Protein 1IFV (pdb70)

Nearest PDB structures (foldseek):
  1ifv-assembly1_B  TM=9.944E-01  e=4.392E-30  Lupinus luteus
  4ryv-assembly1_A  TM=9.730E-01  e=3.669E-26  Lupinus luteus
  1txc-assembly1_B  TM=9.506E-01  e=1.239E-23  Pachyrhizus erosus
  6v8h-assembly1_A  TM=9.414E-01  e=1.906E-22  Arachis hypogaea
  6v8s-assembly10_J  TM=9.427E-01  e=2.417E-22  Arachis hypogaea

Foldseek 3Di:
DKDKDKDKDWAQAALLLLLCLVQPVLQVQVCVQDVQWPHKAWPDDDRAAQTKIKIWGQDPPGTWIWIKGWHHQDSVFSKTKMKGQDTRLQDPQFRIKMWIWTWDQDPNNITMIMIMIMTHGPDDDDDPVNVVVVVCVVVVSSCSSSVVCVVPVDD/DKDKDKDKDWALAALLLLLCLLQPPLQPQVCVQDPFFPHKAFPDDDRAAQTKIKIWGDDDNDIKIWIKGFHHRDNVQSKTKIKTQDIRPQDPQFRIKIWIWTWDQDPNSTTMIMIMIMTHGPDDDDDPVNVVVVVVVVVVSSCSSSVVCVVPVDD

Sequence (310 aa):
GVFAFEDEHPSAVAQAKLFKALTKDSDDIIPKVIEQIQSVEIVEGNGGPGTVKKITASHGGHTSYVLHKIDAIDEASFEYNYSIVGGTGLDESLEKITFESKLLSGPDGGSIGKIKVKFHTKGDVLSDAVREEAKARGTGLFKAVEGYVLANPNYGVFAFEDEHPSAVAQAKLFKALTKDSDDIIPKVIEQIQSVEIVEGNGGPGTVKKITASHGGHTSYVLHKIDAIDEASFEYNYSIVGGTGLDESLEKITFESKLLSGPDGGSIGKIKVKFHTKGDVLSDAVREEAKARGTGLFKAVEGYVLANPNY

Organism: Lupinus luteus (NCBI:txid3873)

B-factor: mean 35.52, std 14.69, range [12.64, 100.9]

Secondary structure (DSSP, 8-state):
-EEEEEEEEEESS-HHHHHHHHHTSHHHHHHHH-SSEEEEEEEESSSSTT-EEEEEES-STT--EEEEEEEEEETTTTEEEEEEEESTTS-TTEEEEEEEEEEEEEGGGEEEEEEEEEEEESSS---HHHHHHHHHHHHHHHHHHHHHHHH-S--/-EEEEEEEEEESS-HHHHHHIIIIIHHHHHHHH-TTEEEEEEEESSSSTT-EEEEEEE-SS-EEEEEEEEEEEETTTTEEEEEEEESTTS-TTEEEEEEEEEEEE-GGG-EEEEEEEEEEESSS---HHHHHHHHHHHHHHHHHHHHHHHH-TT-

Radius of gyration: 21.16 Å; Cα contacts (8 Å, |Δi|>4): 672; chains: 2; bounding box: 41×69×33 Å

Structure (mmCIF, N/CA/C/O backbone):
data_1IFV
#
_entry.id   1IFV
#
_cell.length_a   64.880
_cell.length_b   107.445
_cell.length_c   46.879
_cell.angle_alpha   90.00
_cell.angle_beta   90.00
_cell.angle_gamma   90.00
#
_symmetry.space_group_name_H-M   'P 21 21 2'
#
loop_
_entity.id
_entity.type
_entity.pdbx_description
1 polymer 'PROTEIN LLR18B'
2 water water
#
loop_
_atom_site.group_PDB
_atom_site.id
_atom_site.type_symbol
_atom_site.label_atom_id
_atom_site.label_alt_id
_atom_site.label_comp_id
_atom_site.label_asym_id
_atom_site.label_entity_id
_atom_site.label_seq_id
_atom_site.pdbx_PDB_ins_code
_atom_site.Cartn_x
_atom_site.Cartn_y
_atom_site.Cartn_z
_atom_site.occupancy
_atom_site.B_iso_or_equiv
_atom_site.auth_seq_id
_atom_site.auth_comp_id
_atom_site.auth_asym_id
_atom_site.auth_atom_id
_atom_site.pdbx_PDB_model_num
ATOM 1 N N . GLY A 1 1 ? 52.987 61.568 3.877 1.00 29.20 1 GLY A N 1
ATOM 2 C CA . GLY A 1 1 ? 52.282 60.803 2.852 1.00 27.48 1 GLY A CA 1
ATOM 3 C C . GLY A 1 1 ? 51.544 59.614 3.433 1.00 29.05 1 GLY A C 1
ATOM 4 O O . GLY A 1 1 ? 51.567 59.389 4.648 1.00 29.32 1 GLY A O 1
ATOM 5 N N . VAL A 1 2 ? 50.858 58.882 2.554 1.00 25.85 2 VAL A N 1
ATOM 6 C CA . VAL A 1 2 ? 50.131 57.652 2.908 1.00 27.04 2 VAL A CA 1
ATOM 7 C C . VAL A 1 2 ? 50.590 56.548 1.927 1.00 27.41 2 VAL A C 1
ATOM 8 O O . VAL A 1 2 ? 50.326 56.585 0.739 1.00 30.77 2 VAL A O 1
ATOM 12 N N . PHE A 1 3 ? 51.330 55.581 2.446 1.00 26.79 3 PHE A N 1
ATOM 13 C CA . PHE A 1 3 ? 51.858 54.474 1.655 1.00 29.00 3 PHE A CA 1
ATOM 14 C C . PHE A 1 3 ? 51.055 53.172 1.924 1.00 26.25 3 PHE A C 1
ATOM 15 O O . PHE A 1 3 ? 51.106 52.632 3.035 1.00 24.50 3 PHE A O 1
ATOM 23 N N . ALA A 1 4 ? 50.357 52.682 0.887 1.00 22.82 4 ALA A N 1
ATOM 24 C CA . ALA A 1 4 ? 49.502 51.481 0.944 1.00 23.87 4 ALA A CA 1
ATOM 25 C C . ALA A 1 4 ? 50.079 50.271 0.243 1.00 23.38 4 ALA A C 1
ATOM 26 O O . ALA A 1 4 ? 50.500 50.361 -0.905 1.00 22.06 4 ALA A O 1
ATOM 28 N N . PHE A 1 5 ? 50.103 49.148 0.961 1.00 24.64 5 PHE A N 1
ATOM 29 C CA . PHE A 1 5 ? 50.596 47.873 0.473 1.00 27.34 5 PHE A CA 1
ATOM 30 C C . PHE A 1 5 ? 49.478 46.849 0.693 1.00 29.52 5 PHE A C 1
ATOM 31 O O . PHE A 1 5 ? 48.708 46.961 1.627 1.00 26.37 5 PHE A O 1
ATOM 39 N N . GLU A 1 6 ? 49.381 45.872 -0.200 1.00 32.22 6 GLU A N 1
ATOM 40 C CA . GLU A 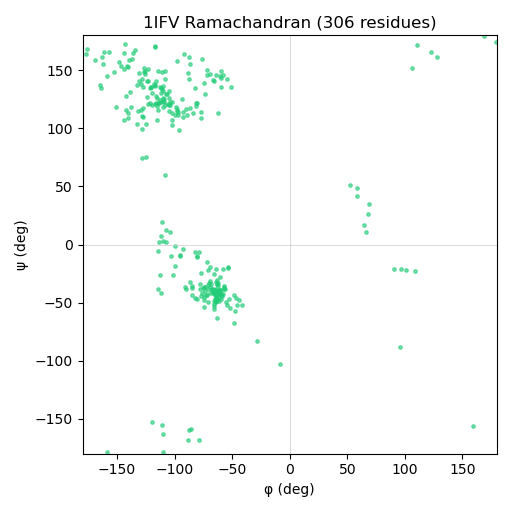1 6 ? 48.349 44.842 -0.140 1.00 36.25 6 GLU A CA 1
ATOM 41 C C . GLU A 1 6 ? 48.912 43.401 -0.291 1.00 37.35 6 GLU A C 1
ATOM 42 O O . GLU A 1 6 ? 49.837 43.157 -1.061 1.00 39.22 6 GLU A O 1
ATOM 48 N N . ASP A 1 7 ? 48.361 42.464 0.476 1.00 38.33 7 ASP A N 1
ATOM 49 C CA . ASP A 1 7 ? 48.728 41.045 0.419 1.00 39.40 7 ASP A CA 1
ATOM 50 C C . ASP A 1 7 ? 47.423 40.257 0.465 1.00 37.35 7 ASP A C 1
ATOM 51 O O . ASP A 1 7 ? 46.369 40.792 0.805 1.00 33.99 7 ASP A O 1
ATOM 56 N N . GLU A 1 8 ? 47.498 38.989 0.108 1.00 33.99 8 GLU A N 1
ATOM 57 C CA . GLU A 1 8 ? 46.330 38.128 0.189 1.00 37.18 8 GLU A CA 1
ATOM 58 C C . GLU A 1 8 ? 46.780 36.876 0.868 1.00 36.13 8 GLU A C 1
ATOM 59 O O . GLU A 1 8 ? 47.869 36.359 0.591 1.00 35.74 8 GLU A O 1
ATOM 65 N N . HIS A 1 9 ? 45.956 36.394 1.778 1.00 35.02 9 HIS A N 1
ATOM 66 C CA . HIS A 1 9 ? 46.290 35.191 2.513 1.00 34.96 9 HIS A CA 1
ATOM 67 C C . HIS A 1 9 ? 45.173 34.166 2.373 1.00 33.29 9 HIS A C 1
ATOM 68 O O . HIS A 1 9 ? 44.103 34.326 2.953 1.00 31.08 9 HIS A O 1
ATOM 75 N N . PRO A 1 10 ? 45.379 33.130 1.537 1.00 33.83 10 PRO A N 1
ATOM 76 C CA . PRO A 1 10 ? 44.298 32.148 1.429 1.00 32.38 10 PRO A CA 1
ATOM 77 C C . PRO A 1 10 ? 44.258 31.351 2.717 1.00 31.71 10 PRO A C 1
ATOM 78 O O . PRO A 1 10 ? 45.269 31.143 3.369 1.00 32.64 10 PRO A O 1
ATOM 82 N N . SER A 1 11 ? 43.072 30.895 3.075 1.00 31.66 11 SER A N 1
ATOM 83 C CA . SER A 1 11 ? 42.865 30.155 4.301 1.00 31.13 11 SER A CA 1
ATOM 84 C C . SER A 1 11 ? 41.769 29.153 4.023 1.00 31.55 11 SER A C 1
ATOM 85 O O . SER A 1 11 ? 40.947 29.338 3.117 1.00 29.39 11 SER A O 1
ATOM 88 N N . ALA A 1 12 ? 41.778 28.059 4.772 1.00 32.07 12 ALA A N 1
ATOM 89 C CA . ALA A 1 12 ? 40.762 27.012 4.616 1.00 30.83 12 ALA A CA 1
ATOM 90 C C . ALA A 1 12 ? 39.597 27.232 5.549 1.00 30.83 12 ALA A C 1
ATOM 91 O O . ALA A 1 12 ? 38.600 26.490 5.493 1.00 34.25 12 ALA A O 1
ATOM 93 N N . VAL A 1 13 ? 39.724 28.257 6.394 1.00 28.06 13 VAL A N 1
ATOM 94 C CA . VAL A 1 13 ? 38.688 28.617 7.359 1.00 29.56 13 VAL A CA 1
ATOM 95 C C . VAL A 1 13 ? 37.603 29.465 6.703 1.00 29.71 13 VAL A C 1
ATOM 96 O O . VAL A 1 13 ? 37.869 30.394 5.948 1.00 31.42 13 VAL A O 1
ATOM 100 N N . ALA A 1 14 ? 36.368 29.116 6.990 1.00 28.43 14 ALA A N 1
ATOM 101 C CA . ALA A 1 14 ? 35.207 29.820 6.471 1.00 28.89 14 ALA A CA 1
ATOM 102 C C . ALA A 1 14 ? 35.224 31.279 6.918 1.00 27.91 14 ALA A C 1
ATOM 103 O O . ALA A 1 14 ? 35.580 31.596 8.053 1.00 30.13 14 ALA A O 1
ATOM 105 N N . GLN A 1 15 ? 34.741 32.150 6.044 1.00 26.43 15 GLN A N 1
ATOM 106 C CA . GLN A 1 15 ? 34.717 33.581 6.309 1.00 26.51 15 GLN A CA 1
ATOM 107 C C . GLN A 1 15 ? 34.076 33.973 7.625 1.00 27.71 15 GLN A C 1
ATOM 108 O O . GLN A 1 15 ? 34.671 34.714 8.425 1.00 24.25 15 GLN A O 1
ATOM 114 N N . ALA A 1 16 ? 32.842 33.527 7.828 1.00 25.40 16 ALA A N 1
ATOM 115 C CA . ALA A 1 16 ? 32.133 33.847 9.052 1.00 24.12 16 ALA A CA 1
ATOM 116 C C . ALA A 1 16 ? 32.873 33.419 10.308 1.00 24.82 16 ALA A C 1
ATOM 117 O O . ALA A 1 16 ? 32.849 34.124 11.306 1.00 25.00 16 ALA A O 1
ATOM 119 N N . LYS A 1 17 ? 33.519 32.263 10.259 1.00 26.41 17 LYS A N 1
ATOM 120 C CA . LYS A 1 17 ? 34.203 31.718 11.429 1.00 27.93 17 LYS A CA 1
ATOM 121 C C . LYS A 1 17 ? 35.479 32.509 11.734 1.00 27.35 17 LYS A C 1
ATOM 122 O O . LYS A 1 17 ? 35.743 32.866 12.889 1.00 29.57 17 LYS A O 1
ATOM 128 N N . LEU A 1 18 ? 36.235 32.823 10.688 1.00 27.45 18 LEU A N 1
ATOM 129 C CA . LEU A 1 18 ? 37.479 33.588 10.785 1.00 26.90 18 LEU A CA 1
ATOM 130 C C . LEU A 1 18 ? 37.140 35.025 11.174 1.00 25.83 18 LEU A C 1
ATOM 131 O O . LEU A 1 18 ? 37.810 35.587 12.013 1.00 23.58 18 LEU A O 1
ATOM 136 N N . PHE A 1 19 ? 36.087 35.600 10.594 1.00 24.10 19 PHE A N 1
ATOM 137 C CA . PHE A 1 19 ? 35.670 36.955 10.927 1.00 24.68 19 PHE A CA 1
ATOM 138 C C . PHE A 1 19 ? 35.331 37.072 12.409 1.00 29.53 19 PHE A C 1
ATOM 139 O O . PHE A 1 19 ? 35.741 38.033 13.075 1.00 29.41 19 PHE A O 1
ATOM 147 N N . LYS A 1 20 ? 34.551 36.131 12.938 1.00 30.83 20 LYS A N 1
ATOM 148 C CA . LYS A 1 20 ? 34.194 36.170 14.366 1.00 33.60 20 LYS A CA 1
ATOM 149 C C . LYS A 1 20 ? 35.440 36.082 15.282 1.00 31.73 20 LYS A C 1
ATOM 150 O O . LYS A 1 20 ? 35.541 36.800 16.287 1.00 32.16 20 LYS A O 1
ATOM 156 N N . ALA A 1 21 ? 36.381 35.202 14.940 1.00 29.23 21 ALA A N 1
ATOM 157 C CA . ALA A 1 21 ? 37.603 35.054 15.723 1.00 28.03 21 ALA A CA 1
ATOM 158 C C . ALA A 1 21 ? 38.409 36.389 15.654 1.00 30.95 21 ALA A C 1
ATOM 159 O O . ALA A 1 21 ? 38.916 36.903 16.673 1.00 29.40 21 ALA A O 1
ATOM 161 N N . LEU A 1 22 ? 38.495 36.953 14.446 1.00 30.10 22 LEU A N 1
ATOM 162 C CA . LEU A 1 22 ? 39.215 38.195 14.214 1.00 31.11 22 LEU A CA 1
ATOM 163 C C . LEU A 1 22 ? 38.614 39.367 14.967 1.00 32.96 22 LEU A C 1
ATOM 164 O O . LEU A 1 22 ? 39.342 40.208 15.491 1.00 34.37 22 LEU A O 1
ATOM 169 N N . THR A 1 23 ? 37.287 39.439 15.005 1.00 33.05 23 THR A N 1
ATOM 170 C CA . THR A 1 23 ? 36.658 40.564 15.653 1.00 35.77 23 THR A CA 1
ATOM 171 C C . THR A 1 23 ? 36.077 40.461 17.053 1.00 38.40 23 THR A C 1
ATOM 172 O O . THR A 1 23 ? 35.971 41.489 17.733 1.00 42.53 23 THR A O 1
ATOM 176 N N . LYS A 1 24 ? 35.656 39.280 17.502 1.00 40.55 24 LYS A N 1
ATOM 177 C CA . LYS A 1 24 ? 35.079 39.206 18.856 1.00 40.06 24 LYS A CA 1
ATOM 178 C C . LYS A 1 24 ? 35.883 38.442 19.862 1.00 36.49 24 LYS A C 1
ATOM 179 O O . LYS A 1 24 ? 35.777 38.708 21.053 1.00 38.35 24 LYS A O 1
ATOM 185 N N . ASP A 1 25 ? 36.685 37.502 19.373 1.00 32.06 25 ASP A N 1
ATOM 186 C CA . ASP A 1 25 ? 37.493 36.636 20.214 1.00 33.36 25 ASP A CA 1
ATOM 187 C C . ASP A 1 25 ? 39.006 36.810 20.122 1.00 32.53 25 ASP A C 1
ATOM 188 O O . ASP A 1 25 ? 39.755 36.072 20.796 1.00 30.16 25 ASP A O 1
ATOM 193 N N . SER A 1 26 ? 39.473 37.767 19.317 1.00 26.65 26 SER A N 1
ATOM 194 C CA . SER A 1 26 ? 40.914 37.896 19.219 1.00 28.02 26 SER A CA 1
ATOM 195 C C . SER A 1 26 ? 41.605 38.339 20.492 1.00 24.94 26 SER A C 1
ATOM 196 O O . SER A 1 26 ? 42.760 38.019 20.654 1.00 27.24 26 SER A O 1
ATOM 199 N N . ASP A 1 27 ? 40.926 39.045 21.395 1.00 27.88 27 ASP A N 1
ATOM 200 C CA . ASP A 1 27 ? 41.562 39.497 22.642 1.00 30.87 27 ASP A CA 1
ATOM 201 C C . ASP A 1 27 ? 41.987 38.308 23.514 1.00 34.36 27 ASP A C 1
ATOM 202 O O . ASP A 1 27 ? 42.990 38.409 24.211 1.00 33.64 27 ASP A O 1
ATOM 207 N N . ASP A 1 28 ? 41.257 37.182 23.446 1.00 36.67 28 ASP A N 1
ATOM 208 C CA . ASP A 1 28 ? 41.593 35.981 24.237 1.00 39.44 28 ASP A CA 1
ATOM 209 C C . ASP A 1 28 ? 42.593 35.105 23.504 1.00 38.48 28 ASP A C 1
ATOM 210 O O . ASP A 1 28 ? 43.412 34.449 24.142 1.00 39.98 28 ASP A O 1
ATOM 215 N N . ILE A 1 29 ? 42.527 35.089 22.172 1.00 36.83 29 ILE A N 1
ATOM 216 C CA . ILE A 1 29 ? 43.410 34.253 21.369 1.00 31.44 29 ILE A CA 1
ATOM 217 C C . ILE A 1 29 ? 44.822 34.746 21.275 1.00 31.62 29 ILE A C 1
ATOM 218 O O . ILE A 1 29 ? 45.763 34.016 21.567 1.00 30.98 29 ILE A O 1
ATOM 223 N N . ILE A 1 30 ? 44.984 35.986 20.858 1.00 30.74 30 ILE A N 1
ATOM 224 C CA . ILE A 1 30 ? 46.316 36.514 20.668 1.00 30.94 30 ILE A CA 1
ATOM 225 C C . ILE A 1 30 ? 47.299 36.302 21.810 1.00 30.26 30 ILE A C 1
ATOM 226 O O . ILE A 1 30 ? 48.460 35.952 21.562 1.00 25.90 30 ILE A O 1
ATOM 231 N N . PRO A 1 31 ? 46.875 36.512 23.077 1.00 31.68 31 PRO A N 1
ATOM 232 C CA . PRO A 1 31 ? 47.830 36.298 24.183 1.00 34.59 31 PRO A CA 1
ATOM 233 C C . PRO A 1 31 ? 48.180 34.806 24.382 1.00 36.36 31 PRO A C 1
ATOM 234 O O . PRO A 1 31 ? 49.291 34.473 24.799 1.00 37.88 31 PRO A O 1
ATOM 238 N N . LYS A 1 32 ? 47.225 33.925 24.085 1.00 37.61 32 LYS A N 1
ATOM 239 C CA . LYS A 1 32 ? 47.445 32.490 24.192 1.00 39.72 32 LYS A CA 1
ATOM 240 C C . LYS A 1 32 ? 48.504 32.015 23.174 1.00 39.66 32 LYS A C 1
ATOM 241 O O . LYS A 1 32 ? 49.459 31.335 23.554 1.00 41.96 32 LYS A O 1
ATOM 247 N N . VAL A 1 33 ? 48.306 32.360 21.891 1.00 37.15 33 VAL A N 1
ATOM 248 C CA . VAL A 1 33 ? 49.163 31.962 20.763 1.00 34.26 33 VAL A CA 1
ATOM 249 C C . VAL A 1 33 ? 50.492 32.684 20.631 1.00 34.28 33 VAL A C 1
ATOM 250 O O . VAL A 1 33 ? 51.494 32.077 20.226 1.00 32.96 33 VAL A O 1
ATOM 254 N N . ILE A 1 34 ? 50.515 33.979 20.935 1.00 32.45 34 ILE A N 1
ATOM 255 C CA . ILE A 1 34 ? 51.767 34.713 20.851 1.00 33.55 34 ILE A CA 1
ATOM 256 C C . ILE A 1 34 ? 52.412 34.803 22.248 1.00 34.09 34 ILE A C 1
ATOM 257 O O . ILE A 1 34 ? 51.864 35.405 23.203 1.00 32.41 34 ILE A O 1
ATOM 262 N N . GLU A 1 35 ? 53.567 34.132 22.364 1.00 37.32 35 GLU A N 1
ATOM 263 C CA . GLU A 1 35 ? 54.330 34.061 23.624 1.00 41.62 35 GLU A CA 1
ATOM 264 C C . GLU A 1 35 ? 54.500 35.428 24.249 1.00 41.41 35 GLU A C 1
ATOM 265 O O . GLU A 1 35 ? 53.926 35.684 25.314 1.00 38.99 35 GLU A O 1
ATOM 271 N N . GLN A 1 36 ? 55.286 36.274 23.574 1.00 41.31 36 GLN A N 1
ATOM 272 C CA . GLN A 1 36 ? 55.546 37.642 23.982 1.00 44.62 36 GLN A CA 1
ATOM 273 C C . GLN A 1 36 ? 54.334 38.457 24.447 1.00 45.74 36 GLN A C 1
ATOM 274 O O . GLN A 1 36 ? 54.409 39.117 25.479 1.00 47.94 36 GLN A O 1
ATOM 280 N N . ILE A 1 37 ? 53.230 38.454 23.703 1.00 42.98 37 ILE A N 1
ATOM 281 C CA . ILE A 1 37 ? 52.069 39.221 24.144 1.00 42.07 37 ILE A CA 1
ATOM 282 C C . ILE A 1 37 ? 51.517 38.724 25.478 1.00 42.35 37 ILE A C 1
ATOM 283 O O . ILE A 1 37 ? 51.003 37.607 25.594 1.00 43.98 37 ILE A O 1
ATOM 288 N N . GLN A 1 38 ? 51.660 39.586 26.485 1.00 43.50 38 GLN A N 1
ATOM 289 C CA . GLN A 1 38 ? 51.241 39.328 27.860 1.00 45.53 38 GLN A CA 1
ATOM 290 C C . GLN A 1 38 ? 49.752 39.542 28.085 1.00 44.44 38 GLN A C 1
ATOM 291 O O . GLN A 1 38 ? 49.077 38.696 28.680 1.00 46.03 38 GLN A O 1
ATOM 297 N N . SER A 1 39 ? 49.226 40.661 27.598 1.00 41.74 39 SER A N 1
ATOM 298 C CA . SER A 1 39 ? 47.804 40.955 27.796 1.00 39.76 39 SER A CA 1
ATOM 299 C C . SER A 1 39 ? 47.246 41.919 26.767 1.00 37.93 39 SER A C 1
ATOM 300 O O . SER A 1 39 ? 47.987 42.614 26.066 1.00 36.87 39 SER A O 1
ATOM 303 N N . VAL A 1 40 ? 45.922 41.972 26.728 1.00 36.64 40 VAL A N 1
ATOM 304 C CA . VAL A 1 40 ? 45.178 42.860 25.848 1.00 36.93 40 VAL A CA 1
ATOM 305 C C . VAL A 1 40 ? 44.141 43.524 26.745 1.00 36.69 40 VAL A C 1
ATOM 306 O O . VAL A 1 40 ? 43.259 42.845 27.274 1.00 38.63 40 VAL A O 1
ATOM 310 N N . GLU A 1 41 ? 44.234 44.833 26.945 1.00 36.73 41 GLU A N 1
ATOM 311 C CA . GLU A 1 41 ? 43.257 45.475 27.806 1.00 36.19 41 GLU A CA 1
ATOM 312 C C . GLU A 1 41 ? 42.542 46.595 27.070 1.00 34.27 41 GLU A C 1
ATOM 313 O O . GLU A 1 41 ? 43.148 47.294 26.282 1.00 32.52 41 GLU A O 1
ATOM 319 N N . ILE A 1 42 ? 41.241 46.741 27.298 1.00 32.09 42 ILE A N 1
ATOM 320 C CA . ILE A 1 42 ? 40.496 47.817 26.668 1.00 32.40 42 ILE A CA 1
ATOM 321 C C . ILE A 1 42 ? 40.679 49.147 27.427 1.00 31.18 42 ILE A C 1
ATOM 322 O O . ILE A 1 42 ? 40.359 49.256 28.616 1.00 31.91 42 ILE A O 1
ATOM 327 N N . VAL A 1 43 ? 41.232 50.148 26.742 1.00 24.63 43 VAL A N 1
ATOM 328 C CA . VAL A 1 43 ? 41.430 51.426 27.363 1.00 24.92 43 VAL A CA 1
ATOM 329 C C . VAL A 1 43 ? 40.112 52.224 27.435 1.00 26.63 43 VAL A C 1
ATOM 330 O O . VAL A 1 43 ? 39.836 52.901 28.439 1.00 26.35 43 VAL A O 1
ATOM 334 N N . GLU A 1 44 ? 39.295 52.116 26.387 1.00 24.30 44 GLU A N 1
ATOM 335 C CA . GLU A 1 44 ? 38.003 52.799 26.271 1.00 22.84 44 GLU A CA 1
ATOM 336 C C . GLU A 1 44 ? 37.183 52.147 25.153 1.00 23.07 44 GLU A C 1
ATOM 337 O O . GLU A 1 44 ? 37.693 51.855 24.051 1.00 23.49 44 GLU A O 1
ATOM 343 N N . GLY A 1 45 ? 35.908 51.894 25.424 1.00 22.23 45 GLY A N 1
ATOM 344 C CA . GLY A 1 45 ? 35.071 51.280 24.399 1.00 23.38 45 GLY A CA 1
ATOM 345 C C . GLY A 1 45 ? 34.386 49.958 24.764 1.00 23.56 45 GLY A C 1
ATOM 346 O O . GLY A 1 45 ? 34.756 49.302 25.743 1.00 24.14 45 GLY A O 1
ATOM 347 N N . ASN A 1 46 ? 33.405 49.564 23.950 1.00 22.50 46 ASN A N 1
ATOM 348 C CA . ASN A 1 46 ? 32.622 48.345 24.165 1.00 23.12 46 ASN A CA 1
ATOM 349 C C . ASN A 1 46 ? 32.888 47.253 23.145 1.00 24.62 46 ASN A C 1
ATOM 350 O O . ASN A 1 46 ? 32.073 46.333 22.993 1.00 22.97 46 ASN A O 1
ATOM 355 N N . GLY A 1 47 ? 34.024 47.340 22.459 1.00 25.56 47 GLY A N 1
ATOM 356 C CA . GLY A 1 47 ? 34.352 46.306 21.502 1.00 25.48 47 GLY A CA 1
ATOM 357 C C . GLY A 1 47 ? 34.057 46.714 20.083 1.00 26.81 47 GLY A C 1
ATOM 358 O O . GLY A 1 47 ? 34.628 46.115 19.179 1.00 29.32 47 GLY A O 1
ATOM 359 N N . GLY A 1 48 ? 33.172 47.701 19.874 1.00 24.84 48 GLY A N 1
ATOM 360 C CA . GLY A 1 48 ? 32.881 48.156 18.520 1.00 26.07 48 GLY A CA 1
ATOM 361 C C . GLY A 1 48 ? 33.804 49.269 17.990 1.00 28.84 48 GLY A C 1
ATOM 362 O O . GLY A 1 48 ? 34.879 49.552 18.556 1.00 27.36 48 GLY A O 1
ATOM 363 N N . PRO A 1 49 ? 33.428 49.896 16.855 1.00 28.79 49 PRO A N 1
ATOM 364 C CA . PRO A 1 49 ? 34.205 50.993 16.237 1.00 29.69 49 PRO A CA 1
ATOM 365 C C . PRO A 1 49 ? 34.537 52.072 17.271 1.00 30.59 49 PRO A C 1
ATOM 366 O O . PRO A 1 49 ? 33.657 52.481 18.064 1.00 30.26 49 PRO A O 1
ATOM 370 N N . GLY A 1 50 ? 35.788 52.529 17.254 1.00 25.48 50 GLY A N 1
ATOM 371 C CA . GLY A 1 50 ? 36.218 53.520 18.211 1.00 24.49 50 GLY A CA 1
ATOM 372 C C . GLY A 1 50 ? 36.946 52.971 19.445 1.00 23.57 50 GLY A C 1
ATOM 373 O O . GLY A 1 50 ? 37.654 53.716 20.080 1.00 24.74 50 GLY A O 1
ATOM 374 N N . THR A 1 51 ? 36.781 51.700 19.785 1.00 19.87 51 THR A N 1
ATOM 375 C CA . THR A 1 51 ? 37.438 51.090 20.942 1.00 21.27 51 THR A CA 1
ATOM 376 C C . THR A 1 51 ? 38.937 51.180 20.812 1.00 21.28 51 THR A C 1
ATOM 377 O O . THR A 1 51 ? 39.490 50.928 19.752 1.00 22.92 51 THR A O 1
ATOM 381 N N . VAL A 1 52 ? 39.569 51.557 21.918 1.00 20.28 52 VAL A N 1
ATOM 382 C CA . VAL A 1 52 ? 41.015 51.691 22.048 1.00 19.52 52 VAL A CA 1
ATOM 383 C C . VAL A 1 52 ? 41.490 50.582 23.009 1.00 19.45 52 VAL A C 1
ATOM 384 O O . VAL A 1 52 ? 40.906 50.362 24.065 1.00 22.09 52 VAL A O 1
ATOM 388 N N . LYS A 1 53 ? 42.526 49.852 22.583 1.00 19.71 53 LYS A N 1
ATOM 389 C CA . LYS A 1 53 ? 43.121 48.727 23.314 1.00 21.70 53 LYS A CA 1
ATOM 390 C C . LYS A 1 53 ? 44.623 48.910 23.483 1.00 24.29 53 LYS A C 1
ATOM 391 O O . LYS A 1 53 ? 45.289 49.517 22.631 1.00 23.06 53 LYS A O 1
ATOM 397 N N . LYS A 1 54 ? 45.148 48.392 24.593 1.00 24.46 54 LYS A N 1
ATOM 398 C CA . LYS A 1 54 ? 46.584 48.441 24.889 1.00 27.49 54 LYS A CA 1
ATOM 399 C C . LYS A 1 54 ? 47.096 46.978 24.888 1.00 27.28 54 LYS A C 1
ATOM 400 O O . LYS A 1 54 ? 46.643 46.124 25.634 1.00 30.51 54 LYS A O 1
ATOM 406 N N . ILE A 1 55 ? 48.017 46.690 23.999 1.00 27.68 55 ILE A N 1
ATOM 407 C CA . ILE A 1 55 ? 48.559 45.352 23.896 1.00 28.74 55 ILE A CA 1
ATOM 408 C C . ILE A 1 55 ? 50.002 45.391 24.389 1.00 28.49 55 ILE A C 1
ATOM 409 O O . ILE A 1 55 ? 50.839 46.107 23.829 1.00 30.50 55 ILE A O 1
ATOM 414 N N . THR A 1 56 ? 50.291 44.646 25.452 1.00 29.86 56 THR A N 1
ATOM 415 C CA . THR A 1 56 ? 51.648 44.637 25.995 1.00 35.49 56 THR A CA 1
ATOM 416 C C . THR A 1 56 ? 52.472 43.364 25.708 1.00 36.32 56 THR A C 1
ATOM 417 O O . THR A 1 56 ? 52.091 42.253 26.054 1.00 37.65 56 THR A O 1
ATOM 421 N N . ALA A 1 57 ? 53.602 43.557 25.049 1.00 42.65 57 ALA A N 1
ATOM 422 C CA . ALA A 1 57 ? 54.505 42.470 24.710 1.00 49.82 57 ALA A CA 1
ATOM 423 C C . ALA A 1 57 ? 55.760 42.461 25.602 1.00 56.84 57 ALA A C 1
ATOM 424 O O . ALA A 1 57 ? 56.529 43.420 25.629 1.00 58.60 57 ALA A O 1
ATOM 426 N N . SER A 1 58 ? 55.968 41.365 26.322 1.00 64.50 58 SER A N 1
ATOM 427 C CA . SER A 1 58 ? 57.136 41.234 27.185 1.00 73.21 58 SER A CA 1
ATOM 428 C C . SER A 1 58 ? 58.495 40.907 26.507 1.00 77.76 58 SER A C 1
ATOM 429 O O . SER A 1 58 ? 58.7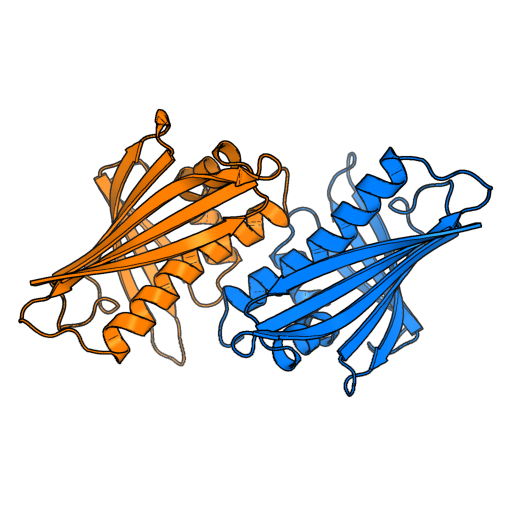13 39.832 25.936 1.00 76.09 58 SER A O 1
ATOM 432 N N . HIS A 1 59 ? 59.387 41.889 26.597 1.00 85.24 59 HIS A N 1
ATOM 433 C CA . HIS A 1 59 ? 60.753 41.866 26.083 1.00 92.65 59 HIS A CA 1
ATOM 434 C C . HIS A 1 59 ? 61.265 43.315 25.924 1.00 95.40 59 HIS A C 1
ATOM 435 O O . HIS A 1 59 ? 60.750 44.213 26.593 1.00 95.41 59 HIS A O 1
ATOM 442 N N . GLY A 1 60 ? 62.249 43.557 25.048 1.00 98.14 60 GLY A N 1
ATOM 443 C CA . GLY A 1 60 ? 62.786 44.910 24.903 1.00 99.82 60 GLY A CA 1
ATOM 444 C C . GLY A 1 60 ? 63.297 45.338 26.276 1.00 100.90 60 GLY A C 1
ATOM 445 O O . GLY A 1 60 ? 63.114 46.497 26.717 1.00 100.90 60 GLY A O 1
ATOM 446 N N . GLY A 1 61 ? 63.950 44.375 26.940 1.00 100.90 61 GLY A N 1
ATOM 447 C CA . GLY A 1 61 ? 64.459 44.560 28.290 1.00 99.93 61 GLY A CA 1
ATOM 448 C C . GLY A 1 61 ? 63.362 43.980 29.174 1.00 98.88 61 GLY A C 1
ATOM 449 O O . GLY A 1 61 ? 63.365 42.782 29.511 1.00 99.30 61 GLY A O 1
ATOM 450 N N . HIS A 1 62 ? 62.403 44.835 29.529 1.00 97.04 62 HIS A N 1
ATOM 451 C CA . HIS A 1 62 ? 61.261 44.413 30.331 1.00 94.80 62 HIS A CA 1
ATOM 452 C C . HIS A 1 62 ? 59.930 44.441 29.523 1.00 91.03 62 HIS A C 1
ATOM 453 O O . HIS A 1 62 ? 59.118 43.509 29.628 1.00 92.41 62 HIS A O 1
ATOM 460 N N . THR A 1 63 ? 59.703 45.478 28.709 1.00 84.60 63 THR A N 1
ATOM 461 C CA . THR A 1 63 ? 58.458 45.534 27.939 1.00 76.95 63 THR A CA 1
ATOM 462 C C . THR A 1 63 ? 58.402 46.431 26.666 1.00 71.22 63 THR A C 1
ATOM 463 O O . THR A 1 63 ? 59.399 47.033 26.240 1.00 69.54 63 THR A O 1
ATOM 467 N N . SER A 1 64 ? 57.224 46.446 26.047 1.00 62.95 64 SER A N 1
ATOM 468 C CA . SER A 1 64 ? 56.910 47.195 24.830 1.00 54.81 64 SER A CA 1
ATOM 469 C C . SER A 1 64 ? 55.371 47.247 24.833 1.00 48.96 64 SER A C 1
ATOM 470 O O . SER A 1 64 ? 54.716 46.543 25.608 1.00 49.23 64 SER A O 1
ATOM 473 N N . TYR A 1 65 ? 54.775 48.097 24.010 1.00 41.99 65 TYR A N 1
ATOM 474 C CA . TYR A 1 65 ? 53.314 48.134 23.948 1.00 33.34 65 TYR A CA 1
ATOM 475 C C . TYR A 1 65 ? 52.847 48.965 22.778 1.00 29.37 65 TYR A C 1
ATOM 476 O O . TYR A 1 65 ? 53.566 49.812 22.246 1.00 33.54 65 TYR A O 1
ATOM 485 N N . VAL A 1 66 ? 51.619 48.713 22.369 1.00 26.18 66 VAL A N 1
ATOM 486 C CA . VAL A 1 66 ? 51.071 49.433 21.255 1.00 23.94 66 VAL A CA 1
ATOM 487 C C . VAL A 1 66 ? 49.601 49.721 21.548 1.00 22.83 66 VAL A C 1
ATOM 488 O O . VAL A 1 66 ? 48.967 49.001 22.316 1.00 23.34 66 VAL A O 1
ATOM 492 N N . LEU A 1 67 ? 49.067 50.780 20.965 1.00 20.89 67 LEU A N 1
ATOM 493 C CA . LEU A 1 67 ? 47.670 51.107 21.186 1.00 22.60 67 LEU A CA 1
ATOM 494 C C . LEU A 1 67 ? 46.949 50.978 19.855 1.00 23.01 67 LEU A C 1
ATOM 495 O O . LEU A 1 67 ? 47.371 51.559 18.854 1.00 22.70 67 LEU A O 1
ATOM 500 N N . HIS A 1 68 ? 45.883 50.182 19.858 1.00 21.49 68 HIS A N 1
ATOM 501 C CA . HIS A 1 68 ? 45.074 49.931 18.661 1.00 20.67 68 HIS A CA 1
ATOM 502 C C . HIS A 1 68 ? 43.727 50.632 18.776 1.00 21.98 68 HIS A C 1
ATOM 503 O O . HIS A 1 68 ? 43.145 50.721 19.834 1.00 20.29 68 HIS A O 1
ATOM 510 N N . LYS A 1 69 ? 43.247 51.149 17.664 1.00 21.61 69 LYS A N 1
ATOM 511 C CA . LYS A 1 69 ? 41.924 51.725 17.657 1.00 24.87 69 LYS A CA 1
ATOM 512 C C . LYS A 1 69 ? 41.179 50.897 16.593 1.00 26.29 69 LYS A C 1
ATOM 513 O O . LYS A 1 69 ? 41.750 50.589 15.529 1.00 28.78 69 LYS A O 1
ATOM 519 N N . ILE A 1 70 ? 39.947 50.481 16.898 1.00 23.14 70 ILE A N 1
ATOM 520 C CA . ILE A 1 70 ? 39.141 49.747 15.927 1.00 22.31 70 ILE A CA 1
ATOM 521 C C . ILE A 1 70 ? 38.438 50.792 15.096 1.00 23.01 70 ILE A C 1
ATOM 522 O O . ILE A 1 70 ? 37.665 51.592 15.601 1.00 21.53 70 ILE A O 1
ATOM 527 N N . ASP A 1 71 ? 38.721 50.811 13.812 1.00 23.78 71 ASP A N 1
ATOM 528 C CA . ASP A 1 71 ? 38.119 51.834 12.996 1.00 22.88 71 ASP A CA 1
ATOM 529 C C . ASP A 1 71 ? 36.797 51.437 12.389 1.00 26.36 71 ASP A C 1
ATOM 530 O O . ASP A 1 71 ? 35.884 52.267 12.312 1.00 27.28 71 ASP A O 1
ATOM 535 N N . ALA A 1 72 ? 36.667 50.181 11.972 1.00 24.64 72 ALA A N 1
ATOM 536 C CA . ALA A 1 72 ? 35.431 49.776 11.363 1.00 24.99 72 ALA A CA 1
ATOM 537 C C . ALA A 1 72 ? 35.249 48.295 11.420 1.00 26.34 72 ALA A C 1
ATOM 538 O O . ALA A 1 72 ? 36.229 47.556 11.291 1.00 29.78 72 ALA A O 1
ATOM 540 N N . ILE A 1 73 ? 33.998 47.860 11.587 1.00 26.21 73 ILE A N 1
ATOM 541 C CA . ILE A 1 73 ? 33.644 46.428 11.580 1.00 28.97 73 ILE A CA 1
ATOM 542 C C . ILE A 1 73 ? 32.351 46.265 10.782 1.00 33.13 73 ILE A C 1
ATOM 543 O O . ILE A 1 73 ? 31.288 46.829 11.117 1.00 35.80 73 ILE A O 1
ATOM 548 N N . ASP A 1 74 ? 32.436 45.514 9.702 1.00 35.15 74 ASP A N 1
ATOM 549 C CA . ASP A 1 74 ? 31.269 45.316 8.869 1.00 37.65 74 ASP A CA 1
ATOM 550 C C . ASP A 1 74 ? 31.068 43.835 8.648 1.00 37.84 74 ASP A C 1
ATOM 551 O O . ASP A 1 74 ? 31.735 43.232 7.819 1.00 39.27 74 ASP A O 1
ATOM 556 N N . GLU A 1 75 ? 30.156 43.250 9.417 1.00 39.38 75 GLU A N 1
ATOM 557 C CA . GLU A 1 75 ? 29.846 41.845 9.300 1.00 41.58 75 GLU A CA 1
ATOM 558 C C . GLU A 1 75 ? 29.321 41.451 7.896 1.00 40.74 75 GLU A C 1
ATOM 559 O O . GLU A 1 75 ? 29.743 40.433 7.348 1.00 42.87 75 GLU A O 1
ATOM 565 N N . ALA A 1 76 ? 28.446 42.256 7.294 1.00 39.92 76 ALA A N 1
ATOM 566 C CA . ALA A 1 76 ? 27.900 41.942 5.961 1.00 41.82 76 ALA A CA 1
ATOM 567 C C . ALA A 1 76 ? 28.968 41.763 4.896 1.00 41.36 76 ALA A C 1
ATOM 568 O O . ALA A 1 76 ? 28.803 40.922 4.016 1.00 41.87 76 ALA A O 1
ATOM 570 N N . SER A 1 77 ? 30.048 42.538 4.952 1.00 37.95 77 SER A N 1
ATOM 571 C CA . SER A 1 77 ? 31.091 42.403 3.942 1.00 35.01 77 SER A CA 1
ATOM 572 C C . SER A 1 77 ? 32.422 41.837 4.451 1.00 31.29 77 SER A C 1
ATOM 573 O O . SER A 1 77 ? 33.431 41.792 3.722 1.00 31.11 77 SER A O 1
ATOM 576 N N . PHE A 1 78 ? 32.399 41.399 5.706 1.00 29.36 78 PHE A N 1
ATOM 577 C CA . PHE A 1 78 ? 33.560 40.822 6.363 1.00 28.59 78 PHE A CA 1
ATOM 578 C C . PHE A 1 78 ? 34.775 41.734 6.263 1.00 25.40 78 PHE A C 1
ATOM 579 O O . PHE A 1 78 ? 35.852 41.320 5.829 1.00 25.17 78 PHE A O 1
ATOM 587 N N . GLU A 1 79 ? 34.577 42.997 6.646 1.00 26.22 79 GLU A N 1
ATOM 588 C CA . GLU A 1 79 ? 35.630 44.010 6.662 1.00 27.26 79 GLU A CA 1
ATOM 589 C C . GLU A 1 79 ? 35.903 44.372 8.109 1.00 26.40 79 GLU A C 1
ATOM 590 O O . GLU A 1 79 ? 34.978 44.592 8.909 1.00 23.14 79 GLU A O 1
ATOM 596 N N . TYR A 1 80 ? 37.187 44.453 8.429 1.00 25.68 80 TYR A N 1
ATOM 597 C CA . TYR A 1 80 ? 37.617 44.764 9.774 1.00 25.25 80 TYR A CA 1
ATOM 598 C C . TYR A 1 80 ? 38.844 45.654 9.625 1.00 24.45 80 TYR A C 1
ATOM 599 O O . TYR A 1 80 ? 39.868 45.241 9.080 1.00 26.38 80 TYR A O 1
ATOM 608 N N . ASN A 1 81 ? 38.745 46.889 10.082 1.00 22.60 81 ASN A N 1
ATOM 609 C CA . ASN A 1 81 ? 39.890 47.793 9.989 1.00 20.50 81 ASN A CA 1
ATOM 610 C C . ASN A 1 81 ? 40.312 48.289 11.359 1.00 20.56 81 ASN A C 1
ATOM 611 O O . ASN A 1 81 ? 39.472 48.657 12.171 1.00 19.04 81 ASN A O 1
ATOM 616 N N . TYR A 1 82 ? 41.606 48.279 11.639 1.00 21.23 82 TYR A N 1
ATOM 617 C CA . TYR A 1 82 ? 42.105 48.849 12.901 1.00 21.93 82 TYR A CA 1
ATOM 618 C C . TYR A 1 82 ? 43.389 49.682 12.616 1.00 21.87 82 TYR A C 1
ATOM 619 O O . TYR A 1 82 ? 43.997 49.573 11.552 1.00 23.69 82 TYR A O 1
ATOM 628 N N . SER A 1 83 ? 43.730 50.584 13.537 1.00 23.54 83 SER A N 1
ATOM 629 C CA . SER A 1 83 ? 44.938 51.424 13.445 1.00 22.41 83 SER A CA 1
ATOM 630 C C . SER A 1 83 ? 45.786 51.295 14.689 1.00 21.94 83 SER A C 1
ATOM 631 O O . SER A 1 83 ? 45.268 51.075 15.786 1.00 22.76 83 SER A O 1
ATOM 634 N N . ILE A 1 84 ? 47.096 51.452 14.501 1.00 20.54 84 ILE A N 1
ATOM 635 C CA . ILE A 1 84 ? 48.035 51.490 15.611 1.00 19.58 84 ILE A CA 1
ATOM 636 C C . ILE A 1 84 ? 48.167 52.992 15.726 1.00 21.30 84 ILE A C 1
ATOM 637 O O . ILE A 1 84 ? 48.658 53.651 14.784 1.00 24.42 84 ILE A O 1
ATOM 642 N N . VAL A 1 85 ? 47.713 53.558 16.851 1.00 19.81 85 VAL A N 1
ATOM 643 C CA . VAL A 1 85 ? 47.739 55.017 16.991 1.00 20.15 85 VAL A CA 1
ATOM 644 C C . VAL A 1 85 ? 48.809 55.470 17.950 1.00 23.49 85 VAL A C 1
ATOM 645 O O . VAL A 1 85 ? 48.975 56.660 18.172 1.00 22.83 85 VAL A O 1
ATOM 649 N N . GLY A 1 86 ? 49.589 54.538 18.483 1.00 23.89 86 GLY A N 1
ATOM 650 C CA . GLY A 1 86 ? 50.614 54.982 19.400 1.00 27.79 86 GLY A CA 1
ATOM 651 C C . GLY A 1 86 ? 51.272 53.877 20.158 1.00 29.10 86 GLY A C 1
ATOM 652 O O . GLY A 1 86 ? 50.937 52.696 19.990 1.00 29.08 86 GLY A O 1
ATOM 653 N N . GLY A 1 87 ? 52.227 54.254 21.001 1.00 30.34 87 GLY A N 1
ATOM 654 C CA . GLY A 1 87 ? 52.929 53.245 21.759 1.00 33.89 87 GLY A CA 1
ATOM 655 C C . GLY A 1 87 ? 54.312 53.071 21.185 1.00 38.96 87 GLY A C 1
ATOM 656 O O . GLY A 1 87 ? 54.572 53.316 20.012 1.00 35.89 87 GLY A O 1
ATOM 657 N N . THR A 1 88 ? 55.223 52.661 22.042 1.00 41.87 88 THR A N 1
ATOM 658 C CA . THR A 1 88 ? 56.598 52.448 21.649 1.00 45.12 88 THR A CA 1
ATOM 659 C C . THR A 1 88 ? 56.746 51.506 20.436 1.00 45.18 88 THR A C 1
ATOM 660 O O . THR A 1 88 ? 57.788 51.507 19.776 1.00 48.48 88 THR A O 1
ATOM 664 N N . GLY A 1 89 ? 55.714 50.712 20.148 1.00 42.61 89 GLY A N 1
ATOM 665 C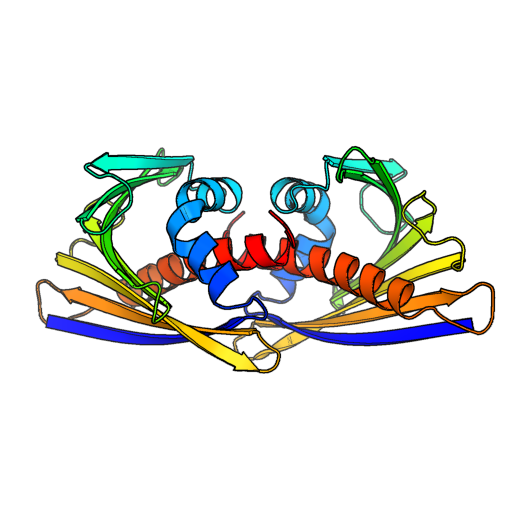 CA . GLY A 1 89 ? 55.768 49.827 19.000 1.00 37.47 89 GLY A CA 1
ATOM 666 C C . GLY A 1 89 ? 55.488 50.546 17.677 1.00 38.68 89 GLY A C 1
ATOM 667 O O . GLY A 1 89 ? 55.596 49.918 16.609 1.00 40.23 89 GLY A O 1
ATOM 668 N N . LEU A 1 90 ? 55.110 51.841 17.724 1.00 36.36 90 LEU A N 1
ATOM 669 C CA . LEU A 1 90 ? 54.828 52.665 16.523 1.00 32.34 90 LEU A CA 1
ATOM 670 C C . LEU A 1 90 ? 56.110 53.497 16.253 1.00 30.69 90 LEU A C 1
ATOM 671 O O . LEU A 1 90 ? 56.556 54.295 17.063 1.00 28.04 90 LEU A O 1
ATOM 676 N N . ASP A 1 91 ? 56.714 53.282 15.104 1.00 30.22 91 ASP A N 1
ATOM 677 C CA . ASP A 1 91 ? 57.944 53.967 14.782 1.00 29.46 91 ASP A CA 1
ATOM 678 C C . ASP A 1 91 ? 57.715 55.428 14.788 1.00 30.43 91 ASP A C 1
ATOM 679 O O . ASP A 1 91 ? 56.636 55.871 14.431 1.00 32.89 91 ASP A O 1
ATOM 684 N N . GLU A 1 92 ? 58.763 56.166 15.147 1.00 30.98 92 GLU A N 1
ATOM 685 C CA . GLU A 1 92 ? 58.755 57.627 15.266 1.00 35.15 92 GLU A CA 1
ATOM 686 C C . GLU A 1 92 ? 58.508 58.400 13.984 1.00 32.95 92 GLU A C 1
ATOM 687 O O . GLU A 1 92 ? 58.105 59.558 14.015 1.00 31.07 92 GLU A O 1
ATOM 693 N N . SER A 1 93 ? 58.746 57.759 12.852 1.00 27.61 93 SER A N 1
ATOM 694 C CA . SER A 1 93 ? 58.576 58.412 11.568 1.00 27.88 93 SER A CA 1
ATOM 695 C C . SER A 1 93 ? 57.146 58.399 11.118 1.00 25.68 93 SER A C 1
ATOM 696 O O . SER A 1 93 ? 56.805 59.044 10.112 1.00 24.06 93 SER A O 1
ATOM 699 N N . LEU A 1 94 ? 56.300 57.702 11.871 1.00 21.89 94 LEU A N 1
ATOM 700 C CA . LEU A 1 94 ? 54.907 57.559 11.465 1.00 23.92 94 LEU A CA 1
ATOM 701 C C . LEU A 1 94 ? 53.859 58.221 12.368 1.00 26.92 94 LEU A C 1
ATOM 702 O O . LEU A 1 94 ? 54.049 58.326 13.596 1.00 28.19 94 LEU A O 1
ATOM 707 N N . GLU A 1 95 ? 52.750 58.656 11.765 1.00 26.06 95 GLU A N 1
ATOM 708 C CA . GLU A 1 95 ? 51.643 59.243 12.538 1.00 25.34 95 GLU A CA 1
ATOM 709 C C . GLU A 1 95 ? 50.748 58.102 13.060 1.00 25.16 95 GLU A C 1
ATOM 710 O O . GLU A 1 95 ? 50.190 58.150 14.170 1.00 23.20 95 GLU A O 1
ATOM 716 N N . LYS A 1 96 ? 50.609 57.094 12.205 1.00 22.56 96 LYS A N 1
ATOM 717 C CA . LYS A 1 96 ? 49.825 55.906 12.456 1.00 23.62 96 LYS A CA 1
ATOM 718 C C . LYS A 1 96 ? 49.935 54.923 11.287 1.00 22.79 96 LYS A C 1
ATOM 719 O O . LYS A 1 96 ? 50.403 55.265 10.201 1.00 19.46 96 LYS A O 1
ATOM 725 N N . ILE A 1 97 ? 49.528 53.682 11.548 1.00 21.61 97 ILE A N 1
ATOM 726 C CA . ILE A 1 97 ? 49.513 52.641 10.534 1.00 19.60 97 ILE A CA 1
ATOM 727 C C . ILE A 1 97 ? 48.112 52.094 10.572 1.00 22.55 97 ILE A C 1
ATOM 728 O O . ILE A 1 97 ? 47.567 51.881 11.651 1.00 23.74 97 ILE A O 1
ATOM 733 N N . THR A 1 98 ? 47.511 51.885 9.408 1.00 22.87 98 THR A N 1
ATOM 734 C CA . THR A 1 98 ? 46.164 51.316 9.363 1.00 23.45 98 THR A CA 1
ATOM 735 C C . THR A 1 98 ? 46.181 49.981 8.644 1.00 23.46 98 THR A C 1
ATOM 736 O O . THR A 1 98 ? 46.862 49.822 7.647 1.00 23.61 98 THR A O 1
ATOM 740 N N . PHE A 1 99 ? 45.440 49.021 9.186 1.00 22.74 99 PHE A N 1
ATOM 741 C CA . PHE A 1 99 ? 45.289 47.678 8.593 1.00 23.47 99 PHE A CA 1
ATOM 742 C C . PHE A 1 99 ? 43.851 47.491 8.168 1.00 22.64 99 PHE A C 1
ATOM 743 O O . PHE A 1 99 ? 42.960 47.593 8.997 1.00 24.87 99 PHE A O 1
ATOM 751 N N . GLU A 1 100 ? 43.620 47.215 6.894 1.00 22.17 100 GLU A N 1
ATOM 752 C CA . GLU A 1 100 ? 42.261 47.026 6.396 1.00 26.69 100 GLU A CA 1
ATOM 753 C C . GLU A 1 100 ? 42.189 45.613 5.919 1.00 26.50 100 GLU A C 1
ATOM 754 O O . GLU A 1 100 ? 42.954 45.206 5.071 1.00 29.49 100 GLU A O 1
ATOM 760 N N . SER A 1 101 ? 41.274 44.866 6.510 1.00 25.95 101 SER A N 1
ATOM 761 C CA . SER A 1 101 ? 41.077 43.460 6.216 1.00 25.63 101 SER A CA 1
ATOM 762 C C . SER A 1 101 ? 39.737 43.166 5.643 1.00 27.45 101 SER A C 1
ATOM 763 O O . SER A 1 101 ? 38.683 43.643 6.129 1.00 26.90 101 SER A O 1
ATOM 766 N N . LYS A 1 102 ? 39.756 42.334 4.621 1.00 28.72 102 LYS A N 1
ATOM 767 C CA . LYS A 1 102 ? 38.507 41.948 4.007 1.00 28.46 102 LYS A CA 1
ATOM 768 C C . LYS A 1 102 ? 38.607 40.454 3.703 1.00 27.81 102 LYS A C 1
ATOM 769 O O . LYS A 1 102 ? 39.618 40.009 3.144 1.00 26.85 102 LYS A O 1
ATOM 775 N N . LEU A 1 103 ? 37.584 39.679 4.078 1.00 25.74 103 LEU A N 1
ATOM 776 C CA . LEU A 1 103 ? 37.604 38.242 3.844 1.00 23.00 103 LEU A CA 1
ATOM 777 C C . LEU A 1 103 ? 36.738 37.894 2.667 1.00 23.75 103 LEU A C 1
ATOM 778 O O . LEU A 1 103 ? 35.536 37.979 2.734 1.00 22.80 103 LEU A O 1
ATOM 783 N N . LEU A 1 104 ? 37.391 37.552 1.570 1.00 23.80 104 LEU A N 1
ATOM 784 C CA . LEU A 1 104 ? 36.746 37.160 0.334 1.00 25.48 104 LEU A CA 1
ATOM 785 C C . LEU A 1 104 ? 36.513 35.673 0.445 1.00 25.81 104 LEU A C 1
ATOM 786 O O . LEU A 1 104 ? 37.128 35.007 1.274 1.00 23.80 104 LEU A O 1
ATOM 791 N N . SER A 1 105 ? 35.618 35.120 -0.363 1.00 26.80 105 SER A N 1
ATOM 792 C CA . SER A 1 105 ? 35.407 33.692 -0.222 1.00 29.41 105 SER A CA 1
ATOM 793 C C . SER A 1 105 ? 36.435 32.999 -1.116 1.00 29.78 105 SER A C 1
ATOM 794 O O . SER A 1 105 ? 36.803 33.506 -2.160 1.00 27.76 105 SER A O 1
ATOM 797 N N . GLY A 1 106 ? 36.965 31.878 -0.643 1.00 33.14 106 GLY A N 1
ATOM 798 C CA . GLY A 1 106 ? 37.970 31.165 -1.400 1.00 40.25 106 GLY A CA 1
ATOM 799 C C . GLY A 1 106 ? 37.440 29.802 -1.775 1.00 44.54 106 GLY A C 1
ATOM 800 O O . GLY A 1 106 ? 36.383 29.392 -1.280 1.00 43.73 106 GLY A O 1
ATOM 801 N N . PRO A 1 107 ? 38.161 29.070 -2.638 1.00 48.71 107 PRO A N 1
ATOM 802 C CA . PRO A 1 107 ? 37.726 27.733 -3.066 1.00 51.59 107 PRO A CA 1
ATOM 803 C C . PRO A 1 107 ? 37.555 26.785 -1.874 1.00 53.15 107 PRO A C 1
ATOM 804 O O . PRO A 1 107 ? 38.276 26.878 -0.881 1.00 56.49 107 PRO A O 1
ATOM 808 N N . ASP A 1 108 ? 36.586 25.886 -1.976 1.00 53.66 108 ASP A N 1
ATOM 809 C CA . ASP A 1 108 ? 36.305 24.919 -0.910 1.00 53.83 108 ASP A CA 1
ATOM 810 C C . ASP A 1 108 ? 35.714 25.519 0.370 1.00 51.79 108 ASP A C 1
ATOM 811 O O . ASP A 1 108 ? 36.000 25.024 1.479 1.00 51.01 108 ASP A O 1
ATOM 816 N N . GLY A 1 109 ? 34.882 26.552 0.228 1.00 49.16 109 GLY A N 1
ATOM 817 C CA . GLY A 1 109 ? 34.306 27.184 1.405 1.00 47.20 109 GLY A CA 1
ATOM 818 C C . GLY A 1 109 ? 35.358 27.855 2.300 1.00 43.63 109 GLY A C 1
ATOM 819 O O . GLY A 1 109 ? 35.081 28.150 3.465 1.00 44.36 109 GLY A O 1
ATOM 820 N N . GLY A 1 110 ? 36.561 28.092 1.768 1.00 39.25 110 GLY A N 1
ATOM 821 C CA . GLY A 1 110 ? 37.590 28.750 2.550 1.00 37.24 110 GLY A CA 1
ATOM 822 C C . GLY A 1 110 ? 37.493 30.263 2.486 1.00 33.38 110 GLY A C 1
ATOM 823 O O . GLY A 1 110 ? 36.444 30.818 2.189 1.00 34.68 110 GLY A O 1
ATOM 824 N N . SER A 1 111 ? 38.599 30.934 2.777 1.00 32.02 111 SER A N 1
ATOM 825 C CA . SER A 1 111 ? 38.657 32.390 2.748 1.00 27.32 111 SER A CA 1
ATOM 826 C C . SER A 1 111 ? 39.894 32.845 2.035 1.00 26.88 111 SER A C 1
ATOM 827 O O . SER A 1 111 ? 40.768 32.061 1.750 1.00 29.30 111 SER A O 1
ATOM 830 N N . ILE A 1 112 ? 39.932 34.125 1.716 1.00 27.66 112 ILE A N 1
ATOM 831 C CA . ILE A 1 112 ? 41.099 34.764 1.128 1.00 26.88 112 ILE A CA 1
ATOM 832 C C . ILE A 1 112 ? 41.058 36.091 1.868 1.00 26.56 112 ILE A C 1
ATOM 833 O O . ILE A 1 112 ? 40.154 36.878 1.656 1.00 26.02 112 ILE A O 1
ATOM 838 N N . GLY A 1 113 ? 41.985 36.311 2.783 1.00 23.94 113 GLY A N 1
ATOM 839 C CA . GLY A 1 113 ? 41.993 37.559 3.503 1.00 25.46 113 GLY A CA 1
ATOM 840 C C . GLY A 1 113 ? 42.840 38.579 2.770 1.00 27.89 113 GLY A C 1
ATOM 841 O O . GLY A 1 113 ? 44.043 38.379 2.576 1.00 30.52 113 GLY A O 1
ATOM 842 N N . LYS A 1 114 ? 42.203 39.656 2.319 1.00 28.47 114 LYS A N 1
ATOM 843 C CA . LYS A 1 114 ? 42.904 40.744 1.648 1.00 30.67 114 LYS A CA 1
ATOM 844 C C . LYS A 1 114 ? 43.242 41.740 2.736 1.00 30.42 114 LYS A C 1
ATOM 845 O O . LYS A 1 114 ? 42.347 42.331 3.356 1.00 32.98 114 LYS A O 1
ATOM 851 N N . ILE A 1 115 ? 44.534 41.894 2.974 1.00 27.67 115 ILE A N 1
ATOM 852 C CA . ILE A 1 115 ? 45.050 42.799 3.977 1.00 28.82 115 ILE A CA 1
ATOM 853 C C . ILE A 1 115 ? 45.850 43.955 3.363 1.00 28.33 115 ILE A C 1
ATOM 854 O O . ILE A 1 115 ? 46.911 43.754 2.774 1.00 26.23 115 ILE A O 1
ATOM 859 N N . LYS A 1 116 ? 45.348 45.172 3.531 1.00 25.73 116 LYS A N 1
ATOM 860 C CA . LYS A 1 116 ? 46.002 46.356 3.019 1.00 25.07 116 LYS A CA 1
ATOM 861 C C . LYS A 1 116 ? 46.552 47.127 4.237 1.00 25.35 116 LYS A C 1
ATOM 862 O O . LYS A 1 116 ? 45.803 47.402 5.155 1.00 23.90 116 LYS A O 1
ATOM 868 N N . VAL A 1 117 ? 47.853 47.441 4.259 1.00 21.28 117 VAL A N 1
ATOM 869 C CA . VAL A 1 117 ? 48.447 48.185 5.364 1.00 23.25 117 VAL A CA 1
ATOM 870 C C . VAL A 1 117 ? 48.798 49.557 4.820 1.00 23.64 117 VAL A C 1
ATOM 871 O O . VAL A 1 117 ? 49.430 49.654 3.770 1.00 23.25 117 VAL A O 1
ATOM 875 N N . LYS A 1 118 ? 48.313 50.600 5.497 1.00 21.73 118 LYS A N 1
ATOM 876 C CA . LYS A 1 118 ? 48.551 51.995 5.104 1.00 22.76 118 LYS A CA 1
ATOM 877 C C . LYS A 1 118 ? 49.436 52.678 6.140 1.00 23.72 118 LYS A C 1
ATOM 878 O O . LYS A 1 118 ? 49.098 52.691 7.330 1.00 24.38 118 LYS A O 1
ATOM 884 N N . PHE A 1 119 ? 50.558 53.240 5.679 1.00 20.59 119 PHE A N 1
ATOM 885 C CA . PHE A 1 119 ? 51.500 53.893 6.568 1.00 19.84 119 PHE A CA 1
ATOM 886 C C . PHE A 1 119 ? 51.320 55.376 6.405 1.00 20.41 119 PHE A C 1
ATOM 887 O O . PHE A 1 119 ? 51.450 55.869 5.301 1.00 22.15 119 PHE A O 1
ATOM 895 N N . HIS A 1 120 ? 50.964 56.065 7.492 1.00 18.93 120 HIS A N 1
ATOM 896 C CA . HIS A 1 120 ? 50.799 57.520 7.505 1.00 23.12 120 HIS A CA 1
ATOM 897 C C . HIS A 1 120 ? 52.108 58.117 8.015 1.00 22.54 120 HIS A C 1
ATOM 898 O O . HIS A 1 120 ? 52.377 58.151 9.211 1.00 19.61 120 HIS A O 1
ATOM 905 N N . THR A 1 121 ? 52.933 58.559 7.074 1.00 21.62 121 THR A N 1
ATOM 906 C CA . THR A 1 121 ? 54.233 59.089 7.409 1.00 27.64 121 THR A CA 1
ATOM 907 C C . THR A 1 121 ? 54.177 60.564 7.737 1.00 30.51 121 THR A C 1
ATOM 908 O O . THR A 1 121 ? 53.284 61.303 7.297 1.00 31.57 121 THR A O 1
ATOM 912 N N . LYS A 1 122 ? 55.159 60.991 8.517 1.00 33.05 122 LYS A N 1
ATOM 913 C CA . LYS A 1 122 ? 55.275 62.392 8.891 1.00 37.21 122 LYS A CA 1
ATOM 914 C C . LYS A 1 122 ? 55.876 63.119 7.684 1.00 37.49 122 LYS A C 1
ATOM 915 O O . LYS A 1 122 ? 55.527 64.268 7.401 1.00 37.47 122 LYS A O 1
ATOM 921 N N . GLY A 1 123 ? 56.753 62.427 6.958 1.00 35.88 123 GLY A N 1
ATOM 922 C CA . GLY A 1 123 ? 57.386 63.031 5.797 1.00 36.84 123 GLY A CA 1
ATOM 923 C C . GLY A 1 123 ? 57.129 62.341 4.466 1.00 38.16 123 GLY A C 1
ATOM 924 O O . GLY A 1 123 ? 56.104 61.680 4.279 1.00 40.03 123 GLY A O 1
ATOM 925 N N . ASP A 1 124 ? 58.067 62.478 3.537 1.00 35.74 124 ASP A N 1
ATOM 926 C CA . ASP A 1 124 ? 57.902 61.875 2.223 1.00 37.67 124 ASP A CA 1
ATOM 927 C C . ASP A 1 124 ? 58.539 60.525 2.013 1.00 37.29 124 ASP A C 1
ATOM 928 O O . ASP A 1 124 ? 58.317 59.896 0.987 1.00 38.24 124 ASP A O 1
ATOM 933 N N . VAL A 1 125 ? 59.356 60.097 2.958 1.00 35.34 125 VAL A N 1
ATOM 934 C CA . VAL A 1 125 ? 60.018 58.809 2.847 1.00 35.33 125 VAL A CA 1
ATOM 935 C C . VAL A 1 125 ? 59.507 57.750 3.877 1.00 32.85 125 VAL A C 1
ATOM 936 O O . VAL A 1 125 ? 59.015 58.088 4.978 1.00 32.86 125 VAL A O 1
ATOM 940 N N . LEU A 1 126 ? 59.548 56.475 3.461 1.00 29.12 126 LEU A N 1
ATOM 941 C CA . LEU A 1 126 ? 59.151 55.352 4.311 1.00 28.42 126 LEU A CA 1
ATOM 942 C C . LEU A 1 126 ? 60.352 54.411 4.393 1.00 26.82 126 LEU A C 1
ATOM 943 O O . LEU A 1 126 ? 60.814 53.923 3.387 1.00 26.58 126 LEU A O 1
ATOM 948 N N . SER A 1 127 ? 60.855 54.165 5.590 1.00 27.28 127 SER A N 1
ATOM 949 C CA . SER A 1 127 ? 61.997 53.275 5.748 1.00 31.47 127 SER A CA 1
ATOM 950 C C . SER A 1 127 ? 61.572 51.862 5.366 1.00 29.65 127 SER A C 1
ATOM 951 O O . SER A 1 127 ? 60.445 51.450 5.659 1.00 30.41 127 SER A O 1
ATOM 954 N N . ASP A 1 128 ? 62.470 51.130 4.700 1.00 30.02 128 ASP A N 1
ATOM 955 C CA . ASP A 1 128 ? 62.219 49.725 4.312 1.00 31.72 128 ASP A CA 1
ATOM 956 C C . ASP A 1 128 ? 62.076 48.871 5.578 1.00 31.03 128 ASP A C 1
ATOM 957 O O . ASP A 1 128 ? 61.106 48.103 5.718 1.00 27.73 128 ASP A O 1
ATOM 962 N N . ALA A 1 129 ? 63.005 49.009 6.517 1.00 26.00 129 ALA A N 1
ATOM 963 C CA . ALA A 1 129 ? 62.896 48.230 7.727 1.00 27.20 129 ALA A CA 1
ATOM 964 C C . ALA A 1 129 ? 61.591 48.534 8.469 1.00 25.64 129 ALA A C 1
ATOM 965 O O . ALA A 1 129 ? 60.971 47.636 9.002 1.00 28.83 129 ALA A O 1
ATOM 967 N N . VAL A 1 130 ? 61.158 49.789 8.500 1.00 25.33 130 VAL A N 1
ATOM 968 C CA . VAL A 1 130 ? 59.914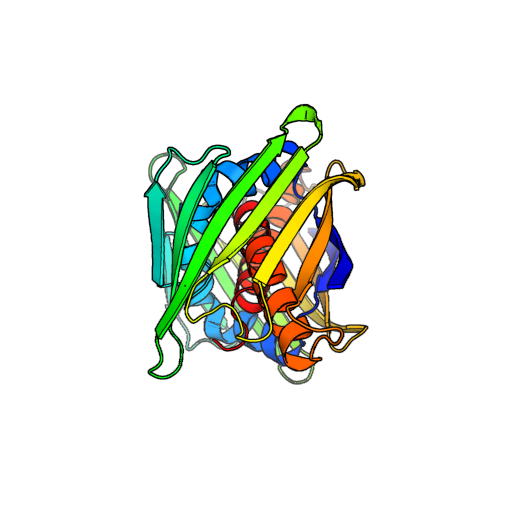 50.122 9.194 1.00 24.05 130 VAL A CA 1
ATOM 969 C C . VAL A 1 130 ? 58.747 49.478 8.467 1.00 25.99 130 VAL A C 1
ATOM 970 O O . VAL A 1 130 ? 57.846 48.905 9.089 1.00 23.69 130 VAL A O 1
ATOM 974 N N . ARG A 1 131 ? 58.757 49.524 7.143 1.00 25.75 131 ARG A N 1
ATOM 975 C CA . ARG A 1 131 ? 57.669 48.907 6.401 1.00 28.71 131 ARG A CA 1
ATOM 976 C C . ARG A 1 131 ? 57.590 47.394 6.622 1.00 26.21 131 ARG A C 1
ATOM 977 O O . ARG A 1 131 ? 56.530 46.839 6.860 1.00 24.94 131 ARG A O 1
ATOM 985 N N . GLU A 1 132 ? 58.723 46.732 6.519 1.00 25.39 132 GLU A N 1
ATOM 986 C CA . GLU A 1 132 ? 58.764 45.311 6.678 1.00 25.77 132 GLU A CA 1
ATOM 987 C C . GLU A 1 132 ? 58.379 44.815 8.081 1.00 26.37 132 GLU A C 1
ATOM 988 O O . GLU A 1 132 ? 57.651 43.820 8.234 1.00 27.06 132 GLU A O 1
ATOM 994 N N . GLU A 1 133 ? 58.877 45.481 9.109 1.00 25.83 133 GLU A N 1
ATOM 995 C CA . GLU A 1 133 ? 58.575 45.058 10.459 1.00 26.93 133 GLU A CA 1
ATOM 996 C C . GLU A 1 133 ? 57.117 45.177 10.801 1.00 25.53 133 GLU A C 1
ATOM 997 O O . GLU A 1 133 ? 56.560 44.266 11.421 1.00 26.24 133 GLU A O 1
ATOM 1003 N N . ALA A 1 134 ? 56.500 46.308 10.460 1.00 22.74 134 ALA A N 1
ATOM 1004 C CA . ALA A 1 134 ? 55.079 46.503 10.731 1.00 20.31 134 ALA A CA 1
ATOM 1005 C C . ALA A 1 134 ? 54.206 45.499 9.932 1.00 23.55 134 ALA A C 1
ATOM 1006 O O . ALA A 1 134 ? 53.212 45.016 10.458 1.00 22.04 134 ALA A O 1
ATOM 1008 N N . LYS A 1 135 ? 54.556 45.176 8.679 1.00 23.02 135 LYS A N 1
ATOM 1009 C CA . LYS A 1 135 ? 53.774 44.212 7.892 1.00 26.26 135 LYS A CA 1
ATOM 1010 C C . LYS A 1 135 ? 53.847 42.850 8.517 1.00 27.36 135 LYS A C 1
ATOM 1011 O O . LYS A 1 135 ? 52.868 42.123 8.552 1.00 28.76 135 LYS A O 1
ATOM 1017 N N . ALA A 1 136 ? 55.028 42.489 8.983 1.00 24.42 136 ALA A N 1
ATOM 1018 C CA . ALA A 1 136 ? 55.195 41.206 9.613 1.00 25.30 136 ALA A CA 1
ATOM 1019 C C . ALA A 1 136 ? 54.355 41.131 10.877 1.00 26.91 136 ALA A C 1
ATOM 1020 O O . ALA A 1 136 ? 53.661 40.152 11.120 1.00 26.02 136 ALA A O 1
ATOM 1022 N N . ARG A 1 137 ? 54.436 42.162 11.705 1.00 28.20 137 ARG A N 1
ATOM 1023 C CA . ARG A 1 137 ? 53.688 42.179 12.950 1.00 30.19 137 ARG A CA 1
ATOM 1024 C C . ARG A 1 137 ? 52.153 42.084 12.690 1.00 27.33 137 ARG A C 1
ATOM 1025 O O . ARG A 1 137 ? 51.449 41.313 13.343 1.00 26.64 137 ARG A O 1
ATOM 1033 N N . GLY A 1 138 ? 51.647 42.822 11.709 1.00 26.97 138 GLY A N 1
ATOM 1034 C CA . GLY A 1 138 ? 50.230 42.776 11.437 1.00 26.90 138 GLY A CA 1
ATOM 1035 C C . GLY A 1 138 ? 49.807 41.439 10.853 1.00 32.39 138 GLY A C 1
ATOM 1036 O O . GLY A 1 138 ? 48.702 40.956 11.148 1.00 33.25 138 GLY A O 1
ATOM 1037 N N . THR A 1 139 ? 50.664 40.840 10.012 1.00 33.64 139 THR A N 1
ATOM 1038 C CA . THR A 1 139 ? 50.375 39.550 9.393 1.00 31.74 139 THR A CA 1
ATOM 1039 C C . THR A 1 139 ? 50.457 38.458 10.438 1.00 32.67 139 THR A C 1
ATOM 1040 O O . THR A 1 139 ? 49.665 37.513 10.396 1.00 32.72 139 THR A O 1
ATOM 1044 N N . GLY A 1 140 ? 51.365 38.605 11.401 1.00 30.84 140 GLY A N 1
ATOM 1045 C CA . GLY A 1 140 ? 51.484 37.616 12.457 1.00 29.85 140 GLY A CA 1
ATOM 1046 C C . GLY A 1 140 ? 50.249 37.464 13.343 1.00 31.52 140 GLY A C 1
ATOM 1047 O O . GLY A 1 140 ? 50.007 36.342 13.815 1.00 33.00 140 GLY A O 1
ATOM 1048 N N . LEU A 1 141 ? 49.510 38.568 13.602 1.00 29.03 141 LEU A N 1
ATOM 1049 C CA . LEU A 1 141 ? 48.264 38.583 14.411 1.00 28.83 141 LEU A CA 1
ATOM 1050 C C . LEU A 1 141 ? 47.180 37.908 13.603 1.00 28.29 141 LEU A C 1
ATOM 1051 O O . LEU A 1 141 ? 46.371 37.206 14.149 1.00 29.27 141 LEU A O 1
ATOM 1056 N N . PHE A 1 142 ? 47.158 38.128 12.297 1.00 26.81 142 PHE A N 1
ATOM 1057 C CA . PHE A 1 142 ? 46.165 37.486 11.457 1.00 26.97 142 PHE A CA 1
ATOM 1058 C C . PHE A 1 142 ? 46.396 35.974 11.516 1.00 27.37 142 PHE A C 1
ATOM 1059 O O . PHE A 1 142 ? 45.471 35.223 11.747 1.00 27.09 142 PHE A O 1
ATOM 1067 N N . LYS A 1 143 ? 47.638 35.544 11.320 1.00 27.35 143 LYS A N 1
ATOM 1068 C CA . LYS A 1 143 ? 48.031 34.141 11.366 1.00 30.32 143 LYS A CA 1
ATOM 1069 C C . LYS A 1 143 ? 47.791 33.516 12.745 1.00 31.65 143 LYS A C 1
ATOM 1070 O O . LYS A 1 143 ? 47.345 32.377 12.844 1.00 30.07 143 LYS A O 1
ATOM 1076 N N . ALA A 1 144 ? 48.078 34.247 13.815 1.00 30.80 144 ALA A N 1
ATOM 1077 C CA . ALA A 1 144 ? 47.862 33.691 15.147 1.00 29.61 144 ALA A CA 1
ATOM 1078 C C . ALA A 1 144 ? 46.399 33.310 15.312 1.00 28.57 144 ALA A C 1
ATOM 1079 O O . ALA A 1 144 ? 46.086 32.246 15.839 1.00 27.96 144 ALA A O 1
ATOM 1081 N N . VAL A 1 145 ? 45.505 34.196 14.876 1.00 27.52 145 VAL A N 1
ATOM 1082 C CA . VAL A 1 145 ? 44.085 33.940 14.981 1.00 26.88 145 VAL A CA 1
ATOM 1083 C C . VAL A 1 145 ? 43.615 32.868 13.991 1.00 29.10 145 VAL A C 1
ATOM 1084 O O . VAL A 1 145 ? 42.846 31.966 14.354 1.00 28.12 145 VAL A O 1
ATOM 1088 N N . GLU A 1 146 ? 44.076 32.937 12.746 1.00 27.15 146 GLU A N 1
ATOM 1089 C CA . GLU A 1 146 ? 43.663 31.930 11.797 1.00 28.28 146 GLU A CA 1
ATOM 1090 C C . GLU A 1 146 ? 44.195 30.566 12.206 1.00 29.85 146 GLU A C 1
ATOM 1091 O O . GLU A 1 146 ? 43.459 29.584 12.186 1.00 26.93 146 GLU A O 1
ATOM 1097 N N . GLY A 1 147 ? 45.475 30.481 12.564 1.00 30.06 147 GLY A N 1
ATOM 1098 C CA . GLY A 1 147 ? 46.015 29.186 12.995 1.00 33.14 147 GLY A CA 1
ATOM 1099 C C . GLY A 1 147 ? 45.270 28.562 14.188 1.00 35.33 147 GLY A C 1
ATOM 1100 O O . GLY A 1 147 ? 45.114 27.353 14.281 1.00 38.24 147 GLY A O 1
ATOM 1101 N N . TYR A 1 148 ? 44.817 29.394 15.114 1.00 33.79 148 TYR A N 1
ATOM 1102 C CA . TYR A 1 148 ? 44.100 28.930 16.271 1.00 33.46 148 TYR A CA 1
ATOM 1103 C C . TYR A 1 148 ? 42.787 28.327 15.824 1.00 34.75 148 TYR A C 1
ATOM 1104 O O . TYR A 1 148 ? 42.415 27.247 16.263 1.00 33.77 148 TYR A O 1
ATOM 1113 N N . VAL A 1 149 ? 42.062 29.047 14.975 1.00 35.71 149 VAL A N 1
ATOM 1114 C CA . VAL A 1 149 ? 40.767 28.560 14.496 1.00 37.91 149 VAL A CA 1
ATOM 1115 C C . VAL A 1 149 ? 40.896 27.250 13.690 1.00 38.40 149 VAL A C 1
ATOM 1116 O O . VAL A 1 149 ? 40.026 26.380 13.761 1.00 38.35 149 VAL A O 1
ATOM 1120 N N . LEU A 1 150 ? 41.977 27.103 12.932 1.00 40.89 150 LEU A N 1
ATOM 1121 C CA . LEU A 1 150 ? 42.198 25.856 12.187 1.00 44.91 150 LEU A CA 1
ATOM 1122 C C . LEU A 1 150 ? 42.360 24.742 13.213 1.00 46.67 150 LEU A C 1
ATOM 1123 O O . LEU A 1 150 ? 41.552 23.820 13.262 1.00 48.83 150 LEU A O 1
ATOM 1128 N N . ALA A 1 151 ? 43.402 24.841 14.030 1.00 46.10 151 ALA A N 1
ATOM 1129 C CA . ALA A 1 151 ? 43.688 23.855 15.061 1.00 46.76 151 ALA A CA 1
ATOM 1130 C C . ALA A 1 151 ? 42.541 23.549 16.038 1.00 48.58 151 ALA A C 1
ATOM 1131 O O . ALA A 1 151 ? 42.565 22.517 16.695 1.00 51.20 151 ALA A O 1
ATOM 1133 N N . ASN A 1 152 ? 41.552 24.432 16.159 1.00 50.60 152 ASN A N 1
ATOM 1134 C CA . ASN A 1 152 ? 40.439 24.195 17.082 1.00 52.58 152 ASN A CA 1
ATOM 1135 C C . ASN A 1 152 ? 39.100 24.259 16.399 1.00 59.70 152 ASN A C 1
ATOM 1136 O O . ASN A 1 152 ? 38.363 25.240 16.570 1.00 60.72 152 ASN A O 1
ATOM 1141 N N . PRO A 1 153 ? 38.754 23.191 15.638 1.00 66.00 153 PRO A N 1
ATOM 1142 C CA . PRO A 1 153 ? 37.496 23.078 14.892 1.00 69.96 153 PRO A CA 1
ATOM 1143 C C . PRO A 1 153 ? 36.416 23.890 15.586 1.00 74.12 153 PRO A C 1
ATOM 1144 O O . PRO A 1 153 ? 36.171 25.054 15.229 1.00 75.35 153 PRO A O 1
ATOM 1148 N N . ASN A 1 154 ? 35.791 23.295 16.597 1.00 76.75 154 ASN A N 1
ATOM 1149 C CA . ASN A 1 154 ? 34.758 24.010 17.335 1.00 79.86 154 ASN A CA 1
ATOM 1150 C C . ASN A 1 154 ? 35.333 24.560 18.631 1.00 81.89 154 ASN A C 1
ATOM 1151 O O . ASN A 1 154 ? 35.726 23.806 19.529 1.00 83.81 154 ASN A O 1
ATOM 1156 N N . TYR A 1 155 ? 35.432 25.887 18.689 1.00 83.15 155 TYR A N 1
ATOM 1157 C CA . TYR A 1 155 ? 35.978 26.579 19.868 1.00 83.16 155 TYR A CA 1
ATOM 1158 C C . TYR A 1 155 ? 34.909 27.471 20.548 1.00 84.10 155 TYR A C 1
ATOM 1159 O O . TYR A 1 155 ? 33.874 27.770 19.895 1.00 84.96 155 TYR A O 1
ATOM 1169 N N . GLY B 1 1 ? 44.521 -4.467 4.937 1.00 24.65 1 GLY B N 1
ATOM 1170 C CA . GLY B 1 1 ? 45.285 -3.703 3.904 1.00 26.28 1 GLY B CA 1
ATOM 1171 C C . GLY B 1 1 ? 45.964 -2.466 4.450 1.00 25.53 1 GLY B C 1
ATOM 1172 O O . GLY B 1 1 ? 45.889 -2.182 5.630 1.00 30.95 1 GLY B O 1
ATOM 1173 N N . VAL B 1 2 ? 46.649 -1.740 3.590 1.00 24.61 2 VAL B N 1
ATOM 1174 C CA . VAL B 1 2 ? 47.287 -0.491 3.992 1.00 25.25 2 VAL B CA 1
ATOM 1175 C C . VAL B 1 2 ? 46.797 0.534 2.984 1.00 25.39 2 VAL B C 1
ATOM 1176 O O . VAL B 1 2 ? 47.034 0.364 1.794 1.00 26.16 2 VAL B O 1
ATOM 1180 N N . PHE B 1 3 ? 46.072 1.560 3.446 1.00 24.71 3 PHE B N 1
ATOM 1181 C CA . PHE B 1 3 ? 45.562 2.614 2.566 1.00 25.86 3 PHE B CA 1
ATOM 1182 C C . PHE B 1 3 ? 46.333 3.911 2.845 1.00 24.42 3 PHE B C 1
ATOM 1183 O O . PHE B 1 3 ? 46.396 4.376 3.982 1.00 26.51 3 PHE B O 1
ATOM 1191 N N . ALA B 1 4 ? 46.955 4.459 1.812 1.00 22.35 4 ALA B N 1
ATOM 1192 C CA . ALA B 1 4 ? 47.757 5.666 1.932 1.00 23.81 4 ALA B CA 1
ATOM 1193 C C . ALA B 1 4 ? 47.197 6.861 1.123 1.00 27.30 4 ALA B C 1
ATOM 1194 O O . ALA B 1 4 ? 46.918 6.747 -0.083 1.00 23.69 4 ALA B O 1
ATOM 1196 N N . PHE B 1 5 ? 47.037 7.996 1.817 1.00 23.88 5 PHE B N 1
ATOM 1197 C CA . PHE B 1 5 ? 46.531 9.237 1.264 1.00 25.25 5 PHE B CA 1
ATOM 1198 C C . PHE B 1 5 ? 47.623 10.246 1.563 1.00 27.93 5 PHE B C 1
ATOM 1199 O O . PHE B 1 5 ? 48.252 10.224 2.621 1.00 27.30 5 PHE B O 1
ATOM 1207 N N . GLU B 1 6 ? 47.845 11.120 0.604 1.00 28.25 6 GLU B N 1
ATOM 1208 C CA . GLU B 1 6 ? 48.892 12.094 0.701 1.00 34.68 6 GLU B CA 1
ATOM 1209 C C . GLU B 1 6 ? 48.331 13.491 0.424 1.00 35.05 6 GLU B C 1
ATOM 1210 O O . GLU B 1 6 ? 47.445 13.652 -0.403 1.00 35.85 6 GLU B O 1
ATOM 1216 N N . ASP B 1 7 ? 48.830 14.483 1.147 1.00 34.24 7 ASP B N 1
ATOM 1217 C CA . ASP B 1 7 ? 48.422 15.868 0.966 1.00 37.83 7 ASP B CA 1
ATOM 1218 C C . ASP B 1 7 ? 49.659 16.769 1.088 1.00 37.52 7 ASP B C 1
ATOM 1219 O O . ASP B 1 7 ? 50.657 16.398 1.719 1.00 34.70 7 ASP B O 1
ATOM 1224 N N . GLU B 1 8 ? 49.616 17.925 0.435 1.00 35.68 8 GLU B N 1
ATOM 1225 C CA . GLU B 1 8 ? 50.723 18.869 0.501 1.00 36.66 8 GLU B CA 1
ATOM 1226 C C . GLU B 1 8 ? 50.298 20.163 1.156 1.00 35.73 8 GLU B C 1
ATOM 1227 O O . GLU B 1 8 ? 49.180 20.637 0.948 1.00 36.58 8 GLU B O 1
ATOM 1233 N N . HIS B 1 9 ? 51.181 20.725 1.968 1.00 32.37 9 HIS B N 1
ATOM 1234 C CA . HIS B 1 9 ? 50.858 21.945 2.669 1.00 33.02 9 HIS B CA 1
ATOM 1235 C C . HIS B 1 9 ? 51.969 22.987 2.559 1.00 33.50 9 HIS B C 1
ATOM 1236 O O . HIS B 1 9 ? 52.991 22.861 3.237 1.00 31.02 9 HIS B O 1
ATOM 1243 N N . PRO B 1 10 ? 51.788 24.028 1.710 1.00 32.57 10 PRO B N 1
ATOM 1244 C CA . PRO B 1 10 ? 52.802 25.072 1.561 1.00 30.20 10 PRO B CA 1
ATOM 1245 C C . PRO B 1 10 ? 52.863 25.890 2.846 1.00 30.16 10 PRO B C 1
ATOM 1246 O O . PRO B 1 10 ? 51.858 26.076 3.521 1.00 32.96 10 PRO B O 1
ATOM 1250 N N . SER B 1 11 ? 54.041 26.377 3.198 1.00 29.04 11 SER B N 1
ATOM 1251 C CA . SER B 1 11 ? 54.210 27.158 4.414 1.00 29.16 11 SER B CA 1
ATOM 1252 C C . SER B 1 11 ? 55.325 28.154 4.119 1.00 30.21 11 SER B C 1
ATOM 1253 O O . SER B 1 11 ? 56.134 27.949 3.201 1.00 30.29 11 SER B O 1
ATOM 1256 N N . ALA B 1 12 ? 55.334 29.246 4.876 1.00 30.40 12 ALA B N 1
ATOM 1257 C CA . ALA B 1 12 ? 56.332 30.304 4.738 1.00 30.35 12 ALA B CA 1
ATOM 1258 C C . ALA B 1 12 ? 57.472 30.098 5.720 1.00 31.04 12 ALA B C 1
ATOM 1259 O O . ALA B 1 12 ? 58.482 30.823 5.661 1.00 32.15 12 ALA B O 1
ATOM 1261 N N . VAL B 1 13 ? 57.296 29.136 6.637 1.00 30.37 13 VAL B N 1
ATOM 1262 C CA . VAL B 1 13 ? 58.320 28.783 7.628 1.00 30.12 13 VAL B CA 1
ATOM 1263 C C . VAL B 1 13 ? 59.442 27.985 6.920 1.00 30.12 13 VAL B C 1
ATOM 1264 O O . VAL B 1 13 ? 59.178 27.143 6.066 1.00 32.24 13 VAL B O 1
ATOM 1268 N N . ALA B 1 14 ? 60.691 28.262 7.256 1.00 26.83 14 ALA B N 1
ATOM 1269 C CA . ALA B 1 14 ? 61.802 27.551 6.624 1.00 28.85 14 ALA B CA 1
ATOM 1270 C C . ALA B 1 14 ? 61.852 26.128 7.131 1.00 27.53 14 ALA B C 1
ATOM 1271 O O . ALA B 1 14 ? 61.525 25.851 8.290 1.00 29.62 14 ALA B O 1
ATOM 1273 N N . GLN B 1 15 ? 62.253 25.234 6.245 1.00 27.71 15 GLN B N 1
ATOM 1274 C CA . GLN B 1 15 ? 62.335 23.839 6.563 1.00 27.16 15 GLN B CA 1
ATOM 1275 C C . GLN B 1 15 ? 62.990 23.512 7.893 1.00 26.25 15 GLN B C 1
ATOM 1276 O O . GLN B 1 15 ? 62.422 22.739 8.671 1.00 26.00 15 GLN B O 1
ATOM 1282 N N . ALA B 1 16 ? 64.192 24.043 8.156 1.00 26.56 16 ALA B N 1
ATOM 1283 C CA . ALA B 1 16 ? 64.908 23.748 9.416 1.00 27.23 16 ALA B CA 1
ATOM 1284 C C . ALA B 1 16 ? 64.186 24.222 10.687 1.00 28.09 16 ALA B C 1
ATOM 1285 O O . ALA B 1 16 ? 64.258 23.581 11.758 1.00 25.74 16 ALA B O 1
ATOM 1287 N N . LYS B 1 17 ? 63.492 25.351 10.567 1.00 27.09 17 LYS B N 1
ATOM 1288 C CA . LYS B 1 17 ? 62.781 25.904 11.716 1.00 30.08 17 LYS B CA 1
ATOM 1289 C C . LYS B 1 17 ? 61.504 25.084 12.002 1.00 28.11 17 LYS B C 1
ATOM 1290 O O . LYS B 1 17 ? 61.186 24.720 13.151 1.00 31.09 17 LYS B O 1
ATOM 1296 N N . LEU B 1 18 ? 60.766 24.786 10.941 1.00 25.24 18 LEU B N 1
ATOM 1297 C CA . LEU B 1 18 ? 59.544 24.016 11.092 1.00 24.44 18 LEU B CA 1
ATOM 1298 C C . LEU B 1 18 ? 59.874 22.584 11.557 1.00 21.88 18 LEU B C 1
ATOM 1299 O O . LEU B 1 18 ? 59.165 22.032 12.376 1.00 21.74 18 LEU B O 1
ATOM 1304 N N . PHE B 1 19 ? 60.967 22.009 11.046 1.00 21.16 19 PHE B N 1
ATOM 1305 C CA . PHE B 1 19 ? 61.392 20.661 11.403 1.00 21.33 19 PHE B CA 1
ATOM 1306 C C . PHE B 1 19 ? 61.721 20.606 12.865 1.00 24.53 19 PHE B C 1
ATOM 1307 O O . PHE B 1 19 ? 61.317 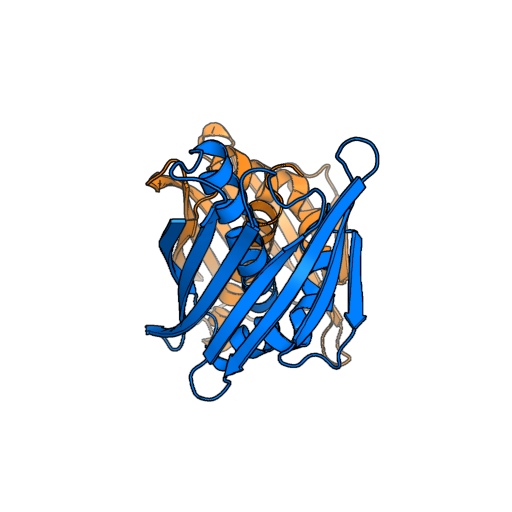19.666 13.544 1.00 22.15 19 PHE B O 1
ATOM 1315 N N . LYS B 1 20 ? 62.494 21.581 13.349 1.00 24.92 20 LYS B N 1
ATOM 1316 C CA . LYS B 1 20 ? 62.813 21.662 14.767 1.00 28.79 20 LYS B CA 1
ATOM 1317 C C . LYS B 1 20 ? 61.527 21.694 15.605 1.00 28.57 20 LYS B C 1
ATOM 1318 O O . LYS B 1 20 ? 61.396 20.955 16.584 1.00 29.64 20 LYS B O 1
ATOM 1324 N N . ALA B 1 21 ? 60.593 22.583 15.235 1.00 29.72 21 ALA B N 1
ATOM 1325 C CA . ALA B 1 21 ? 59.314 22.729 15.947 1.00 28.79 21 ALA B CA 1
ATOM 1326 C C . ALA B 1 21 ? 58.546 21.387 16.048 1.00 30.61 21 ALA B C 1
ATOM 1327 O O . ALA B 1 21 ? 58.156 20.967 17.151 1.00 31.71 21 ALA B O 1
ATOM 1329 N N . LEU B 1 22 ? 58.357 20.714 14.907 1.00 28.02 22 LEU B N 1
ATOM 1330 C CA . LEU B 1 22 ? 57.638 19.446 14.822 1.00 26.64 22 LEU B CA 1
ATOM 1331 C C . LEU B 1 22 ? 58.234 18.308 15.622 1.00 29.39 22 LEU B C 1
ATOM 1332 O O . LEU B 1 22 ? 57.507 17.527 16.222 1.00 29.02 22 LEU B O 1
ATOM 1337 N N . THR B 1 23 ? 59.557 18.209 15.640 1.00 28.27 23 THR B N 1
ATOM 1338 C CA . THR B 1 23 ? 60.216 17.100 16.321 1.00 28.78 23 THR B CA 1
ATOM 1339 C C . THR B 1 23 ? 60.782 17.346 17.720 1.00 32.35 23 THR B C 1
ATOM 1340 O O . THR B 1 23 ? 61.054 16.381 18.425 1.00 34.26 23 THR B O 1
ATOM 1344 N N . LYS B 1 24 ? 60.996 18.601 18.124 1.00 32.25 24 LYS B N 1
ATOM 1345 C CA . LYS B 1 24 ? 61.558 18.874 19.453 1.00 33.73 24 LYS B CA 1
ATOM 1346 C C . LYS B 1 24 ? 60.597 19.615 20.420 1.00 33.67 24 LYS B C 1
ATOM 1347 O O . LYS B 1 24 ? 60.512 19.328 21.634 1.00 37.76 24 LYS B O 1
ATOM 1353 N N . ASP B 1 25 ? 59.841 20.542 19.869 1.00 29.75 25 ASP B N 1
ATOM 1354 C CA . ASP B 1 25 ? 58.963 21.333 20.696 1.00 32.19 25 ASP B CA 1
ATOM 1355 C C . ASP B 1 25 ? 57.485 21.087 20.559 1.00 31.09 25 ASP B C 1
ATOM 1356 O O . ASP B 1 25 ? 56.717 21.787 21.194 1.00 32.73 25 ASP B O 1
ATOM 1361 N N . SER B 1 26 ? 57.053 20.125 19.750 1.00 27.83 26 SER B N 1
ATOM 1362 C CA . SER B 1 26 ? 55.615 19.930 19.616 1.00 27.32 26 SER B CA 1
ATOM 1363 C C . SER B 1 26 ? 54.904 19.564 20.908 1.00 25.15 26 SER B C 1
ATOM 1364 O O . SER B 1 26 ? 53.718 19.869 21.083 1.00 22.92 26 SER B O 1
ATOM 1367 N N . ASP B 1 27 ? 55.622 18.920 21.828 1.00 26.10 27 ASP B N 1
ATOM 1368 C CA . ASP B 1 27 ? 55.012 18.484 23.098 1.00 29.44 27 ASP B CA 1
ATOM 1369 C C . ASP B 1 27 ? 54.499 19.652 23.934 1.00 31.23 27 ASP B C 1
ATOM 1370 O O . ASP B 1 27 ? 53.493 19.539 24.665 1.00 28.62 27 ASP B O 1
ATOM 1375 N N . ASP B 1 28 ? 55.222 20.769 23.824 1.00 32.27 28 ASP B N 1
ATOM 1376 C CA . ASP B 1 28 ? 54.891 21.992 24.542 1.00 34.88 28 ASP B CA 1
ATOM 1377 C C . ASP B 1 28 ? 53.873 22.823 23.811 1.00 31.71 28 ASP B C 1
ATOM 1378 O O . ASP B 1 28 ? 52.935 23.347 24.417 1.00 34.04 28 ASP B O 1
ATOM 1383 N N . ILE B 1 29 ? 54.067 22.933 22.505 1.00 28.87 29 ILE B N 1
ATOM 1384 C CA . ILE B 1 29 ? 53.199 23.715 21.648 1.00 24.50 29 ILE B CA 1
ATOM 1385 C C . ILE B 1 29 ? 51.804 23.147 21.556 1.00 28.06 29 ILE B C 1
ATOM 1386 O O . ILE B 1 29 ? 50.846 23.838 21.856 1.00 31.37 29 ILE B O 1
ATOM 1391 N N . ILE B 1 30 ? 51.683 21.885 21.161 1.00 27.67 30 ILE B N 1
ATOM 1392 C CA . ILE B 1 30 ? 50.372 21.300 20.959 1.00 28.62 30 ILE B CA 1
ATOM 1393 C C . ILE B 1 30 ? 49.307 21.504 22.034 1.00 28.55 30 ILE B C 1
ATOM 1394 O O . ILE B 1 30 ? 48.168 21.809 21.677 1.00 26.26 30 ILE B O 1
ATOM 1399 N N . PRO B 1 31 ? 49.635 21.313 23.349 1.00 30.55 31 PRO B N 1
ATOM 1400 C CA . PRO B 1 31 ? 48.594 21.516 24.380 1.00 32.36 31 PRO B CA 1
ATOM 1401 C C . PRO B 1 31 ? 48.198 23.015 24.592 1.00 34.62 31 PRO B C 1
ATOM 1402 O O . PRO B 1 31 ? 47.099 23.326 25.083 1.00 35.34 31 PRO B O 1
ATOM 1406 N N . LYS B 1 32 ? 49.085 23.935 24.204 1.00 35.53 32 LYS B N 1
ATOM 1407 C CA . LYS B 1 32 ? 48.811 25.370 24.289 1.00 35.15 32 LYS B CA 1
ATOM 1408 C C . LYS B 1 32 ? 47.835 25.789 23.175 1.00 36.06 32 LYS B C 1
ATOM 1409 O O . LYS B 1 32 ? 46.832 26.502 23.404 1.00 35.45 32 LYS B O 1
ATOM 1415 N N . VAL B 1 33 ? 48.128 25.339 21.955 1.00 34.00 33 VAL B N 1
ATOM 1416 C CA . VAL B 1 33 ? 47.300 25.708 20.815 1.00 32.39 33 VAL B CA 1
ATOM 1417 C C . VAL B 1 33 ? 45.985 24.958 20.713 1.00 32.56 33 VAL B C 1
ATOM 1418 O O . VAL B 1 33 ? 44.943 25.560 20.435 1.00 31.21 33 VAL B O 1
ATOM 1422 N N . ILE B 1 34 ? 46.024 23.648 20.914 1.00 30.05 34 ILE B N 1
ATOM 1423 C CA . ILE B 1 34 ? 44.810 22.872 20.786 1.00 30.64 34 ILE B CA 1
ATOM 1424 C C . ILE B 1 34 ? 44.117 22.722 22.127 1.00 32.89 34 ILE B C 1
ATOM 1425 O O . ILE B 1 34 ? 44.614 22.045 23.033 1.00 31.18 34 ILE B O 1
ATOM 1430 N N . GLU B 1 35 ? 42.979 23.407 22.239 1.00 33.37 35 GLU B N 1
ATOM 1431 C CA . GLU B 1 35 ? 42.131 23.429 23.437 1.00 37.66 35 GLU B CA 1
ATOM 1432 C C . GLU B 1 35 ? 41.832 22.043 24.046 1.00 37.53 35 GLU B C 1
ATOM 1433 O O . GLU B 1 35 ? 42.134 21.798 25.234 1.00 37.02 35 GLU B O 1
ATOM 1439 N N . GLN B 1 36 ? 41.253 21.134 23.262 1.00 35.33 36 GLN B N 1
ATOM 1440 C CA . GLN B 1 36 ? 40.949 19.854 23.843 1.00 38.02 36 GLN B CA 1
ATOM 1441 C C . GLN B 1 36 ? 42.101 18.900 24.165 1.00 38.89 36 GLN B C 1
ATOM 1442 O O . GLN B 1 36 ? 41.893 17.950 24.903 1.00 39.91 36 GLN B O 1
ATOM 1448 N N . ILE B 1 37 ? 43.304 19.122 23.641 1.00 37.10 37 ILE B N 1
ATOM 1449 C CA . ILE B 1 37 ? 44.420 18.249 24.000 1.00 39.32 37 ILE B CA 1
ATOM 1450 C C . ILE B 1 37 ? 44.861 18.699 25.408 1.00 39.45 37 ILE B C 1
ATOM 1451 O O . ILE B 1 37 ? 45.430 19.772 25.588 1.00 39.48 37 ILE B O 1
ATOM 1456 N N . GLN B 1 38 ? 44.574 17.863 26.407 1.00 40.96 38 GLN B N 1
ATOM 1457 C CA . GLN B 1 38 ? 44.875 18.161 27.809 1.00 41.33 38 GLN B CA 1
ATOM 1458 C C . GLN B 1 38 ? 46.331 17.992 28.140 1.00 41.72 38 GLN B C 1
ATOM 1459 O O . GLN B 1 38 ? 46.916 18.789 28.855 1.00 42.54 38 GLN B O 1
ATOM 1465 N N . SER B 1 39 ? 46.938 16.942 27.631 1.00 40.11 39 SER B N 1
ATOM 1466 C CA . SER B 1 39 ? 48.343 16.740 27.945 1.00 39.43 39 SER B CA 1
ATOM 1467 C C . SER B 1 39 ? 49.040 15.773 27.008 1.00 36.62 39 SER B C 1
ATOM 1468 O O . SER B 1 39 ? 48.368 14.998 26.307 1.00 34.51 39 SER B O 1
ATOM 1471 N N . VAL B 1 40 ? 50.380 15.852 27.012 1.00 33.43 40 VAL B N 1
ATOM 1472 C CA . VAL B 1 40 ? 51.282 14.981 26.246 1.00 34.84 40 VAL B CA 1
ATOM 1473 C C . VAL B 1 40 ? 52.292 14.426 27.276 1.00 37.36 40 VAL B C 1
ATOM 1474 O O . VAL B 1 40 ? 53.119 15.158 27.809 1.00 37.02 40 VAL B O 1
ATOM 1478 N N . GLU B 1 41 ? 52.184 13.135 27.578 1.00 36.98 41 GLU B N 1
ATOM 1479 C CA . GLU B 1 41 ? 53.065 12.470 28.551 1.00 38.30 41 GLU B CA 1
ATOM 1480 C C . GLU B 1 41 ? 54.005 11.504 27.865 1.00 36.47 41 GLU B C 1
ATOM 1481 O O . GLU B 1 41 ? 53.565 10.725 27.048 1.00 37.45 41 GLU B O 1
ATOM 1487 N N . ILE B 1 42 ? 55.290 11.547 28.180 1.00 34.23 42 ILE B N 1
ATOM 1488 C CA . ILE B 1 42 ? 56.223 10.616 27.578 1.00 31.53 42 ILE B CA 1
ATOM 1489 C C . ILE B 1 42 ? 56.101 9.321 28.372 1.00 30.34 42 ILE B C 1
ATOM 1490 O O . ILE B 1 42 ? 56.246 9.322 29.580 1.00 30.13 42 ILE B O 1
ATOM 1495 N N . VAL B 1 43 ? 55.772 8.222 27.702 1.00 29.11 43 VAL B N 1
ATOM 1496 C CA . VAL B 1 43 ? 55.616 6.936 28.379 1.00 29.44 43 VAL B CA 1
ATOM 1497 C C . VAL B 1 43 ? 56.970 6.260 28.514 1.00 31.19 43 VAL B C 1
ATOM 1498 O O . VAL B 1 43 ? 57.238 5.602 29.519 1.00 31.44 43 VAL B O 1
ATOM 1502 N N . GLU B 1 44 ? 57.816 6.443 27.501 1.00 28.49 44 GLU B N 1
ATOM 1503 C CA . GLU B 1 44 ? 59.163 5.893 27.493 1.00 28.51 44 GLU B CA 1
ATOM 1504 C C . GLU B 1 44 ? 60.028 6.547 26.407 1.00 27.87 44 GLU B C 1
ATOM 1505 O O . GLU B 1 44 ? 59.565 6.762 25.291 1.00 27.01 44 GLU B O 1
ATOM 1511 N N . GLY B 1 45 ? 61.274 6.875 26.726 1.00 27.25 45 GLY B N 1
ATOM 1512 C CA . GLY B 1 45 ? 62.139 7.490 25.736 1.00 25.83 45 GLY B CA 1
ATOM 1513 C C . GLY B 1 45 ? 62.442 8.947 26.035 1.00 29.59 45 GLY B C 1
ATOM 1514 O O . GLY B 1 45 ? 61.833 9.552 26.915 1.00 28.32 45 GLY B O 1
ATOM 1515 N N . ASN B 1 46 ? 63.362 9.544 25.290 1.00 30.61 46 ASN B N 1
ATOM 1516 C CA . ASN B 1 46 ? 63.738 10.938 25.521 1.00 33.22 46 ASN B CA 1
ATOM 1517 C C . ASN B 1 46 ? 63.228 11.911 24.471 1.00 34.37 46 ASN B C 1
ATOM 1518 O O . ASN B 1 46 ? 63.670 13.055 24.442 1.00 34.26 46 ASN B O 1
ATOM 1523 N N . GLY B 1 47 ? 62.313 11.473 23.615 1.00 32.65 47 GLY B N 1
ATOM 1524 C CA . GLY B 1 47 ? 61.813 12.344 22.566 1.00 32.04 47 GLY B CA 1
ATOM 1525 C C . GLY B 1 47 ? 62.324 11.905 21.185 1.00 32.32 47 GLY B C 1
ATOM 1526 O O . GLY B 1 47 ? 61.715 12.218 20.165 1.00 29.66 47 GLY B O 1
ATOM 1527 N N . GLY B 1 48 ? 63.435 11.173 21.133 1.00 30.74 48 GLY B N 1
ATOM 1528 C CA . GLY B 1 48 ? 63.944 10.723 19.843 1.00 30.85 48 GLY B CA 1
ATOM 1529 C C . GLY B 1 48 ? 63.203 9.522 19.270 1.00 31.07 48 GLY B C 1
ATOM 1530 O O . GLY B 1 48 ? 62.148 9.146 19.759 1.00 34.33 48 GLY B O 1
ATOM 1531 N N . PRO B 1 49 ? 63.726 8.886 18.223 1.00 28.76 49 PRO B N 1
ATOM 1532 C CA . PRO B 1 49 ? 63.063 7.714 17.616 1.00 25.99 49 PRO B CA 1
ATOM 1533 C C . PRO B 1 49 ? 62.788 6.617 18.663 1.00 25.18 49 PRO B C 1
ATOM 1534 O O . PRO B 1 49 ? 63.622 6.381 19.525 1.00 24.37 49 PRO B O 1
ATOM 1538 N N . GLY B 1 50 ? 61.660 5.919 18.593 1.00 22.16 50 GLY B N 1
ATOM 1539 C CA . GLY B 1 50 ? 61.397 4.927 19.623 1.00 22.56 50 GLY B CA 1
ATOM 1540 C C . GLY B 1 50 ? 60.620 5.451 20.844 1.00 27.28 50 GLY B C 1
ATOM 1541 O O . GLY B 1 50 ? 60.011 4.670 21.572 1.00 30.18 50 GLY B O 1
ATOM 1542 N N . THR B 1 51 ? 60.616 6.758 21.092 1.00 24.27 51 THR B N 1
ATOM 1543 C CA . THR B 1 51 ? 59.860 7.303 22.213 1.00 24.67 51 THR B CA 1
ATOM 1544 C C . THR B 1 51 ? 58.380 6.976 22.057 1.00 23.00 51 THR B C 1
ATOM 1545 O O . THR B 1 51 ? 57.858 6.943 20.961 1.00 22.51 51 THR B O 1
ATOM 1549 N N . VAL B 1 52 ? 57.718 6.697 23.163 1.00 20.28 52 VAL B N 1
ATOM 1550 C CA . VAL B 1 52 ? 56.298 6.427 23.147 1.00 20.79 52 VAL B CA 1
ATOM 1551 C C . VAL B 1 52 ? 55.652 7.474 24.017 1.00 20.01 52 VAL B C 1
ATOM 1552 O O . VAL B 1 52 ? 56.094 7.724 25.129 1.00 24.70 52 VAL B O 1
ATOM 1556 N N . LYS B 1 53 ? 54.621 8.102 23.464 1.00 21.16 53 LYS B N 1
ATOM 1557 C CA . LYS B 1 53 ? 53.874 9.189 24.104 1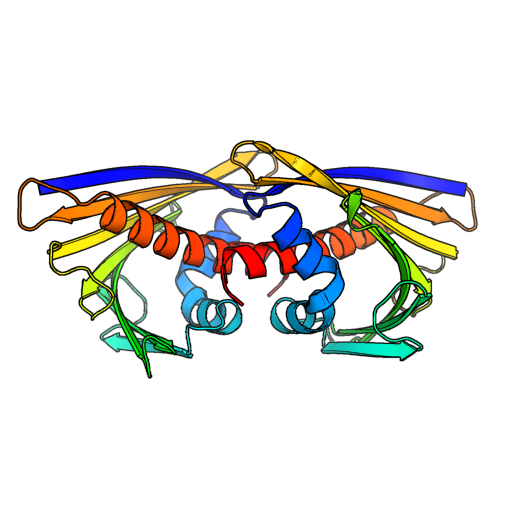.00 17.73 53 LYS B CA 1
ATOM 1558 C C . LYS B 1 53 ? 52.368 8.868 24.210 1.00 20.55 53 LYS B C 1
ATOM 1559 O O . LYS B 1 53 ? 51.793 8.140 23.401 1.00 17.77 53 LYS B O 1
ATOM 1565 N N . LYS B 1 54 ? 51.732 9.429 25.226 1.00 20.63 54 LYS B N 1
ATOM 1566 C CA . LYS B 1 54 ? 50.313 9.217 25.417 1.00 25.83 54 LYS B CA 1
ATOM 1567 C C . LYS B 1 54 ? 49.759 10.616 25.341 1.00 26.36 54 LYS B C 1
ATOM 1568 O O . LYS B 1 54 ? 50.165 11.509 26.072 1.00 25.82 54 LYS B O 1
ATOM 1574 N N . ILE B 1 55 ? 48.883 10.818 24.381 1.00 24.99 55 ILE B N 1
ATOM 1575 C CA . ILE B 1 55 ? 48.267 12.099 24.215 1.00 26.01 55 ILE B CA 1
ATOM 1576 C C . ILE B 1 55 ? 46.817 11.958 24.662 1.00 25.38 55 ILE B C 1
ATOM 1577 O O . ILE B 1 55 ? 46.075 11.131 24.111 1.00 27.14 55 ILE B O 1
ATOM 1582 N N . THR B 1 56 ? 46.422 12.738 25.678 1.00 24.90 56 THR B N 1
ATOM 1583 C CA . THR B 1 56 ? 45.046 12.700 26.175 1.00 29.67 56 THR B CA 1
ATOM 1584 C C . THR B 1 56 ? 44.279 13.947 25.699 1.00 31.94 56 THR B C 1
ATOM 1585 O O . THR B 1 56 ? 44.788 15.050 25.764 1.00 35.32 56 THR B O 1
ATOM 1589 N N . ALA B 1 57 ? 43.081 13.733 25.160 1.00 34.54 57 ALA B N 1
ATOM 1590 C CA . ALA B 1 57 ? 42.213 14.798 24.662 1.00 39.07 57 ALA B CA 1
ATOM 1591 C C . ALA B 1 57 ? 40.929 14.818 25.477 1.00 44.92 57 ALA B C 1
ATOM 1592 O O . ALA B 1 57 ? 40.674 13.905 26.248 1.00 47.89 57 ALA B O 1
ATOM 1594 N N . SER B 1 58 ? 40.120 15.856 25.298 1.00 50.45 58 SER B N 1
ATOM 1595 C CA . SER B 1 58 ? 38.838 15.968 26.008 1.00 56.66 58 SER B CA 1
ATOM 1596 C C . SER B 1 58 ? 37.737 16.746 25.273 1.00 60.76 58 SER B C 1
ATOM 1597 O O . SER B 1 58 ? 37.869 17.930 24.982 1.00 60.52 58 SER B O 1
ATOM 1600 N N . HIS B 1 59 ? 36.644 16.046 24.985 1.00 67.50 59 HIS B N 1
ATOM 1601 C CA . HIS B 1 59 ? 35.474 16.612 24.305 1.00 74.54 59 HIS B CA 1
ATOM 1602 C C . HIS B 1 59 ? 34.311 16.721 25.261 1.00 75.89 59 HIS B C 1
ATOM 1603 O O . HIS B 1 59 ? 34.503 16.638 26.477 1.00 77.13 59 HIS B O 1
ATOM 1610 N N . GLY B 1 60 ? 33.114 16.891 24.692 1.00 77.09 60 GLY B N 1
ATOM 1611 C CA . GLY B 1 60 ? 31.883 16.995 25.470 1.00 76.93 60 GLY B CA 1
ATOM 1612 C C . GLY B 1 60 ? 32.166 16.669 26.921 1.00 77.40 60 GLY B C 1
ATOM 1613 O O . GLY B 1 60 ? 32.697 17.510 27.637 1.00 78.38 60 GLY B O 1
ATOM 1614 N N . GLY B 1 61 ? 31.821 15.475 27.385 1.00 76.84 61 GLY B N 1
ATOM 1615 C CA . GLY B 1 61 ? 32.159 15.147 28.764 1.00 77.12 61 GLY B CA 1
ATOM 1616 C C . GLY B 1 61 ? 33.170 14.014 28.710 1.00 76.92 61 GLY B C 1
ATOM 1617 O O . GLY B 1 61 ? 33.764 13.593 29.717 1.00 77.74 61 GLY B O 1
ATOM 1618 N N . HIS B 1 62 ? 33.358 13.578 27.464 1.00 76.20 62 HIS B N 1
ATOM 1619 C CA . HIS B 1 62 ? 34.181 12.462 27.021 1.00 73.84 62 HIS B CA 1
ATOM 1620 C C . HIS B 1 62 ? 35.712 12.612 26.853 1.00 68.65 62 HIS B C 1
ATOM 1621 O O . HIS B 1 62 ? 36.199 13.443 26.073 1.00 68.76 62 HIS B O 1
ATOM 1628 N N . THR B 1 63 ? 36.465 11.782 27.576 1.00 61.40 63 THR B N 1
ATOM 1629 C CA . THR B 1 63 ? 37.924 11.774 27.449 1.00 54.48 63 THR B CA 1
ATOM 1630 C C . THR B 1 63 ? 38.295 10.613 26.499 1.00 49.21 63 THR B C 1
ATOM 1631 O O . THR B 1 63 ? 37.510 9.691 26.279 1.00 49.76 63 THR B O 1
ATOM 1635 N N . SER B 1 64 ? 39.474 10.692 25.898 1.00 42.49 64 SER B N 1
ATOM 1636 C CA . SER B 1 64 ? 39.984 9.656 24.984 1.00 36.21 64 SER B CA 1
ATOM 1637 C C . SER B 1 64 ? 41.493 9.899 24.897 1.00 33.34 64 SER B C 1
ATOM 1638 O O . SER B 1 64 ? 41.970 10.998 25.174 1.00 29.42 64 SER B O 1
ATOM 1641 N N . TYR B 1 65 ? 42.251 8.865 24.565 1.00 28.99 65 TYR B N 1
ATOM 1642 C CA . TYR B 1 65 ? 43.677 9.043 24.484 1.00 24.57 65 TYR B CA 1
ATOM 1643 C C . TYR B 1 65 ? 44.187 8.200 23.367 1.00 23.66 65 TYR B C 1
ATOM 1644 O O . TYR B 1 65 ? 43.521 7.311 22.853 1.00 22.03 65 TYR B O 1
ATOM 1653 N N . VAL B 1 66 ? 45.402 8.485 22.977 1.00 24.28 66 VAL B N 1
ATOM 1654 C CA . VAL B 1 66 ? 45.978 7.733 21.904 1.00 22.55 66 VAL B CA 1
ATOM 1655 C C . VAL B 1 66 ? 47.468 7.584 22.258 1.00 21.13 66 VAL B C 1
ATOM 1656 O O . VAL B 1 66 ? 48.019 8.406 22.993 1.00 19.36 66 VAL B O 1
ATOM 1660 N N . LEU B 1 67 ? 48.098 6.505 21.816 1.00 20.86 67 LEU B N 1
ATOM 1661 C CA . LEU B 1 67 ? 49.529 6.344 22.063 1.00 20.81 67 LEU B CA 1
ATOM 1662 C C . LEU B 1 67 ? 50.331 6.557 20.760 1.00 22.55 67 LEU B C 1
ATOM 1663 O O . LEU B 1 67 ? 49.998 5.986 19.736 1.00 25.13 67 LEU B O 1
ATOM 1668 N N . HIS B 1 68 ? 51.360 7.402 20.785 1.00 18.31 68 HIS B N 1
ATOM 1669 C CA . HIS B 1 68 ? 52.175 7.647 19.586 1.00 21.31 68 HIS B CA 1
ATOM 1670 C C . HIS B 1 68 ? 53.572 7.036 19.769 1.00 21.86 68 HIS B C 1
ATOM 1671 O O . HIS B 1 68 ? 54.130 7.148 20.843 1.00 24.14 68 HIS B O 1
ATOM 1678 N N . LYS B 1 69 ? 54.106 6.355 18.756 1.00 19.37 69 LYS B N 1
ATOM 1679 C CA . LYS B 1 69 ? 55.503 5.905 18.805 1.00 22.64 69 LYS B CA 1
ATOM 1680 C C . LYS B 1 69 ? 56.216 6.787 17.724 1.00 25.32 69 LYS B C 1
ATOM 1681 O O . LYS B 1 69 ? 55.657 6.999 16.618 1.00 24.59 69 LYS B O 1
ATOM 1687 N N . ILE B 1 70 ? 57.390 7.358 18.058 1.00 22.79 70 ILE B N 1
ATOM 1688 C CA . ILE B 1 70 ? 58.147 8.174 17.088 1.00 21.73 70 ILE B CA 1
ATOM 1689 C C . ILE B 1 70 ? 58.935 7.124 16.296 1.00 21.20 70 ILE B C 1
ATOM 1690 O O . ILE B 1 70 ? 59.827 6.470 16.846 1.00 20.20 70 ILE B O 1
ATOM 1695 N N . ASP B 1 71 ? 58.621 6.951 15.017 1.00 18.74 71 ASP B N 1
ATOM 1696 C CA . ASP B 1 71 ? 59.278 5.904 14.213 1.00 17.90 71 ASP B CA 1
ATOM 1697 C C . ASP B 1 71 ? 60.615 6.287 13.660 1.00 22.70 71 ASP B C 1
ATOM 1698 O O . ASP B 1 71 ? 61.567 5.523 13.763 1.00 27.66 71 ASP B O 1
ATOM 1703 N N . ALA B 1 72 ? 60.695 7.484 13.090 1.00 23.07 72 ALA B N 1
ATOM 1704 C CA . ALA B 1 72 ? 61.925 7.944 12.478 1.00 25.10 72 ALA B CA 1
ATOM 1705 C C . ALA B 1 72 ? 62.014 9.443 12.505 1.00 27.01 72 ALA B C 1
ATOM 1706 O O . ALA B 1 72 ? 61.000 10.126 12.441 1.00 28.68 72 ALA B O 1
ATOM 1708 N N . ILE B 1 73 ? 63.242 9.942 12.611 1.00 26.75 73 ILE B N 1
ATOM 1709 C CA . ILE B 1 73 ? 63.499 11.364 12.576 1.00 26.31 73 ILE B CA 1
ATOM 1710 C C . ILE B 1 73 ? 64.820 11.481 11.829 1.00 30.59 73 ILE B C 1
ATOM 1711 O O . ILE B 1 73 ? 65.872 11.127 12.367 1.00 31.86 73 ILE B O 1
ATOM 1716 N N . ASP B 1 74 ? 64.761 11.952 10.585 1.00 31.13 74 ASP B N 1
ATOM 1717 C CA . ASP B 1 74 ? 65.954 12.110 9.766 1.00 30.18 74 ASP B CA 1
ATOM 1718 C C . ASP B 1 74 ? 66.103 13.585 9.509 1.00 29.93 74 ASP B C 1
ATOM 1719 O O . ASP B 1 74 ? 65.336 14.173 8.736 1.00 24.47 74 ASP B O 1
ATOM 1724 N N . GLU B 1 75 ? 67.082 14.202 10.149 1.00 30.99 75 GLU B N 1
ATOM 1725 C CA . GLU B 1 75 ? 67.272 15.617 9.950 1.00 34.91 75 GLU B CA 1
ATOM 1726 C C . GLU B 1 75 ? 67.746 16.044 8.540 1.00 34.04 75 GLU B C 1
ATOM 1727 O O . GLU B 1 75 ? 67.290 17.066 8.024 1.00 35.22 75 GLU B O 1
ATOM 1733 N N . ALA B 1 76 ? 68.645 15.269 7.921 1.00 32.57 76 ALA B N 1
ATOM 1734 C CA . ALA B 1 76 ? 69.168 15.573 6.588 1.00 29.50 76 ALA B CA 1
ATOM 1735 C C . ALA B 1 76 ? 68.086 15.598 5.513 1.00 30.36 76 ALA B C 1
ATOM 1736 O O . ALA B 1 76 ? 68.123 16.418 4.591 1.00 28.58 76 ALA B O 1
ATOM 1738 N N . SER B 1 77 ? 67.129 14.691 5.594 1.00 27.19 77 SER B N 1
ATOM 1739 C CA . SER B 1 77 ? 66.086 14.681 4.592 1.00 26.55 77 SER B CA 1
ATOM 1740 C C . SER B 1 77 ? 64.781 15.357 5.063 1.00 26.67 77 SER B C 1
ATOM 1741 O O . SER B 1 77 ? 63.829 15.495 4.277 1.00 25.91 77 SER B O 1
ATOM 1744 N N . PHE B 1 78 ? 64.767 15.824 6.317 1.00 25.62 78 PHE B N 1
ATOM 1745 C CA . PHE B 1 78 ? 63.589 16.460 6.923 1.00 25.80 78 PHE B CA 1
ATOM 1746 C C . PHE B 1 78 ? 62.349 15.541 6.931 1.00 24.37 78 PHE B C 1
ATOM 1747 O O . PHE B 1 78 ? 61.263 15.894 6.511 1.00 22.82 78 PHE B O 1
ATOM 1755 N N . GLU B 1 79 ? 62.566 14.324 7.391 1.00 22.47 79 GLU B N 1
ATOM 1756 C CA . GLU B 1 79 ? 61.534 13.335 7.518 1.00 25.14 79 GLU B CA 1
ATOM 1757 C C . GLU B 1 79 ? 61.264 13.046 9.014 1.00 25.27 79 GLU B C 1
ATOM 1758 O O . GLU B 1 79 ? 62.162 12.864 9.865 1.00 27.21 79 GLU B O 1
ATOM 1764 N N . TYR B 1 80 ? 59.988 12.999 9.325 1.00 24.87 80 TYR B N 1
ATOM 1765 C CA . TYR B 1 80 ? 59.567 12.792 10.681 1.00 24.90 80 TYR B CA 1
ATOM 1766 C C . TYR B 1 80 ? 58.381 11.868 10.581 1.00 25.09 80 TYR B C 1
ATOM 1767 O O . TYR B 1 80 ? 57.342 12.253 10.045 1.00 24.47 80 TYR B O 1
ATOM 1776 N N . ASN B 1 81 ? 58.535 10.644 11.075 1.00 22.80 81 ASN B N 1
ATOM 1777 C CA . ASN B 1 81 ? 57.434 9.683 11.006 1.00 22.63 81 ASN B CA 1
ATOM 1778 C C . ASN B 1 81 ? 56.996 9.194 12.384 1.00 23.30 81 ASN B C 1
ATOM 1779 O O . ASN B 1 81 ? 57.855 8.892 13.231 1.00 25.27 81 ASN B O 1
ATOM 1784 N N . TYR B 1 82 ? 55.682 9.128 12.624 1.00 20.35 82 TYR B N 1
ATOM 1785 C CA . TYR B 1 82 ? 55.166 8.597 13.897 1.00 18.75 82 TYR B CA 1
ATOM 1786 C C . TYR B 1 82 ? 53.946 7.732 13.629 1.00 22.10 82 TYR B C 1
ATOM 1787 O O . TYR B 1 82 ? 53.307 7.824 12.575 1.00 21.73 82 TYR B O 1
ATOM 1796 N N . SER B 1 83 ? 53.637 6.849 14.567 1.00 21.17 83 SER B N 1
ATOM 1797 C CA . SER B 1 83 ? 52.465 5.978 14.419 1.00 19.68 83 SER B CA 1
ATOM 1798 C C . SER B 1 83 ? 51.571 6.096 15.624 1.00 19.35 83 SER B C 1
ATOM 1799 O O . SER B 1 83 ? 52.038 6.411 16.733 1.00 21.46 83 SER B O 1
ATOM 1802 N N . ILE B 1 84 ? 50.285 5.853 15.394 1.00 18.26 84 ILE B N 1
ATOM 1803 C CA . ILE B 1 84 ? 49.331 5.837 16.471 1.00 19.11 84 ILE B CA 1
ATOM 1804 C C . ILE B 1 84 ? 49.180 4.340 16.629 1.00 19.80 84 ILE B C 1
ATOM 1805 O O . ILE B 1 84 ? 48.670 3.675 15.744 1.00 20.89 84 ILE B O 1
ATOM 1810 N N . VAL B 1 85 ? 49.633 3.806 17.758 1.00 19.25 85 VAL B N 1
ATOM 1811 C CA . VAL B 1 85 ? 49.626 2.363 17.964 1.00 17.78 85 VAL B CA 1
ATOM 1812 C C . VAL B 1 85 ? 48.514 1.823 18.873 1.00 20.78 85 VAL B C 1
ATOM 1813 O O . VAL B 1 85 ? 48.287 0.611 18.928 1.00 21.94 85 VAL B O 1
ATOM 1817 N N . GLY B 1 86 ? 47.777 2.697 19.549 1.00 20.36 86 GLY B N 1
ATOM 1818 C CA . GLY B 1 86 ? 46.715 2.217 20.418 1.00 20.88 86 GLY B CA 1
ATOM 1819 C C . GLY B 1 86 ? 46.000 3.340 21.129 1.00 19.70 86 GLY B C 1
ATOM 1820 O O . GLY B 1 86 ? 46.378 4.513 21.031 1.00 21.93 86 GLY B O 1
ATOM 1821 N N . GLY B 1 87 ? 44.942 2.996 21.839 1.00 21.47 87 GLY B N 1
ATOM 1822 C CA . GLY B 1 87 ? 44.236 4.024 22.554 1.00 22.53 87 GLY B CA 1
ATOM 1823 C C . GLY B 1 87 ? 42.778 3.966 22.203 1.00 25.67 87 GLY B C 1
ATOM 1824 O O . GLY B 1 87 ? 42.407 3.389 21.189 1.00 23.81 87 GLY B O 1
ATOM 1825 N N . THR B 1 88 ? 41.961 4.570 23.054 1.00 26.57 88 THR B N 1
ATOM 1826 C CA . THR B 1 88 ? 40.519 4.625 22.860 1.00 28.24 88 THR B CA 1
ATOM 1827 C C . THR B 1 88 ? 40.276 5.540 21.660 1.00 30.76 88 THR B C 1
ATOM 1828 O O . THR B 1 88 ? 39.227 5.470 21.046 1.00 31.73 88 THR B O 1
ATOM 1832 N N . GLY B 1 89 ? 41.278 6.362 21.321 1.00 27.52 89 GLY B N 1
ATOM 1833 C CA . GLY B 1 89 ? 41.195 7.261 20.178 1.00 28.74 89 GLY B CA 1
ATOM 1834 C C . GLY B 1 89 ? 41.479 6.627 18.815 1.00 28.28 89 GLY B C 1
ATOM 1835 O O . GLY B 1 89 ? 41.262 7.258 17.782 1.00 29.65 89 GLY B O 1
ATOM 1836 N N . LEU B 1 90 ? 41.987 5.389 18.807 1.00 25.55 90 LEU B N 1
ATOM 1837 C CA . LEU B 1 90 ? 42.283 4.624 17.585 1.00 22.70 90 LEU B CA 1
ATOM 1838 C C . LEU B 1 90 ? 41.029 3.768 17.296 1.00 26.74 90 LEU B C 1
ATOM 1839 O O . LEU B 1 90 ? 40.587 3.001 18.153 1.00 27.68 90 LEU B O 1
ATOM 1844 N N . ASP B 1 91 ? 40.453 3.875 16.104 1.00 24.84 91 ASP B N 1
ATOM 1845 C CA . ASP B 1 91 ? 39.248 3.114 15.791 1.00 24.52 91 ASP B CA 1
ATOM 1846 C C . ASP B 1 91 ? 39.433 1.618 15.796 1.00 26.18 91 ASP B C 1
ATOM 1847 O O . ASP B 1 91 ? 40.480 1.110 15.411 1.00 27.49 91 ASP B O 1
ATOM 1852 N N . GLU B 1 92 ? 38.390 0.917 16.218 1.00 28.79 92 GLU B N 1
ATOM 1853 C CA . GLU B 1 92 ? 38.411 -0.538 16.263 1.00 33.42 92 GLU B CA 1
ATOM 1854 C C . GLU B 1 92 ? 38.698 -1.244 14.932 1.00 31.77 92 GLU B C 1
ATOM 1855 O O . GLU B 1 92 ? 39.110 -2.409 14.929 1.00 29.21 92 GLU B O 1
ATOM 1861 N N . SER B 1 93 ? 38.483 -0.556 13.809 1.00 29.95 93 SER B N 1
ATOM 1862 C CA . SER B 1 93 ? 38.730 -1.159 12.511 1.00 29.17 93 SER B CA 1
ATOM 1863 C C . SER B 1 93 ? 40.213 -1.122 12.151 1.00 30.06 93 SER B C 1
ATOM 1864 O O . SER B 1 93 ? 40.632 -1.777 11.186 1.00 30.70 93 SER B O 1
ATOM 1867 N N . LEU B 1 94 ? 41.014 -0.387 12.928 1.00 26.04 94 LEU B N 1
ATOM 1868 C CA . LEU B 1 94 ? 42.442 -0.244 12.616 1.00 25.98 94 LEU B CA 1
ATOM 1869 C C . LEU B 1 94 ? 43.467 -0.939 13.500 1.00 28.25 94 LEU B C 1
ATOM 1870 O O . LEU B 1 94 ? 43.246 -1.125 14.705 1.00 28.62 94 LEU B O 1
ATOM 1875 N N . GLU B 1 95 ? 44.594 -1.320 12.894 1.00 27.02 95 GLU B N 1
ATOM 1876 C CA . GLU B 1 95 ? 45.707 -1.925 13.647 1.00 29.28 95 GLU B CA 1
ATOM 1877 C C . GLU B 1 95 ? 46.614 -0.756 14.078 1.00 27.68 95 GLU B C 1
ATOM 1878 O O . GLU B 1 95 ? 47.200 -0.735 15.169 1.00 27.03 95 GLU B O 1
ATOM 1884 N N . LYS B 1 96 ? 46.725 0.228 13.194 1.00 22.07 96 LYS B N 1
ATOM 1885 C CA . LYS B 1 96 ? 47.509 1.409 13.478 1.00 22.91 96 LYS B CA 1
ATOM 1886 C C . LYS B 1 96 ? 47.402 2.404 12.357 1.00 23.87 96 LYS B C 1
ATOM 1887 O O . LYS B 1 96 ? 46.865 2.082 11.305 1.00 23.98 96 LYS B O 1
ATOM 1893 N N . ILE B 1 97 ? 47.877 3.623 12.608 1.00 22.54 97 ILE B N 1
ATOM 1894 C CA . ILE B 1 97 ? 47.909 4.663 11.599 1.00 19.77 97 ILE B CA 1
ATOM 1895 C C . ILE B 1 97 ? 49.318 5.184 11.607 1.00 22.98 97 ILE B C 1
ATOM 1896 O O . ILE B 1 97 ? 49.920 5.344 12.670 1.00 24.98 97 ILE B O 1
ATOM 1901 N N . THR B 1 98 ? 49.867 5.433 10.423 1.00 22.16 98 THR B N 1
ATOM 1902 C CA . THR B 1 98 ? 51.235 5.944 10.341 1.00 24.27 98 THR B CA 1
ATOM 1903 C C . THR B 1 98 ? 51.226 7.245 9.554 1.00 26.59 98 THR B C 1
ATOM 1904 O O . THR B 1 98 ? 50.657 7.314 8.464 1.00 26.22 98 THR B O 1
ATOM 1908 N N . PHE B 1 99 ? 51.800 8.292 10.155 1.00 25.46 99 PHE B N 1
ATOM 1909 C CA . PHE B 1 99 ? 51.934 9.598 9.501 1.00 26.03 99 PHE B CA 1
ATOM 1910 C C . PHE B 1 99 ? 53.382 9.726 9.080 1.00 28.14 99 PHE B C 1
ATOM 1911 O O . PHE B 1 99 ? 54.294 9.579 9.897 1.00 29.10 99 PHE B O 1
ATOM 1919 N N . GLU B 1 100 ? 53.594 9.933 7.792 1.00 24.78 100 GLU B N 1
ATOM 1920 C CA . GLU B 1 100 ? 54.933 10.079 7.285 1.00 26.71 100 GLU B CA 1
ATOM 1921 C C . GLU B 1 100 ? 54.945 11.513 6.827 1.00 26.52 100 GLU B C 1
ATOM 1922 O O . GLU B 1 100 ? 54.095 11.910 6.042 1.00 27.45 100 GLU B O 1
ATOM 1928 N N . SER B 1 101 ? 55.866 12.294 7.389 1.00 25.79 101 SER B N 1
ATOM 1929 C CA . SER B 1 101 ? 56.034 13.721 7.082 1.00 26.46 101 SER B CA 1
ATOM 1930 C C . SER B 1 101 ? 57.373 14.043 6.475 1.00 27.11 101 SER B C 1
ATOM 1931 O O . SER B 1 101 ? 58.412 13.582 6.939 1.00 30.72 101 SER B O 1
ATOM 1934 N N . LYS B 1 102 ? 57.341 14.889 5.458 1.00 24.70 102 LYS B N 1
ATOM 1935 C CA . LYS B 1 102 ? 58.554 15.302 4.789 1.00 23.63 102 LYS B CA 1
ATOM 1936 C C . LYS B 1 102 ? 58.422 16.784 4.408 1.00 22.58 102 LYS B C 1
ATOM 1937 O O . LYS B 1 102 ? 57.405 17.187 3.832 1.00 21.76 102 LYS B O 1
ATOM 1943 N N . LEU B 1 103 ? 59.407 17.603 4.781 1.00 18.69 103 LEU B N 1
ATOM 1944 C CA . LEU B 1 103 ? 59.402 19.034 4.434 1.00 20.98 103 LEU B CA 1
ATOM 1945 C C . LEU B 1 103 ? 60.263 19.253 3.185 1.00 21.50 103 LEU B C 1
ATOM 1946 O O . LEU B 1 103 ? 61.481 19.055 3.212 1.00 22.40 103 LEU B O 1
ATOM 1951 N N . LEU B 1 104 ? 59.630 19.606 2.068 1.00 20.79 104 LEU B N 1
ATOM 1952 C CA . LEU B 1 104 ? 60.355 19.863 0.815 1.00 25.00 104 LEU B CA 1
ATOM 1953 C C . LEU B 1 104 ? 60.687 21.359 0.768 1.00 27.73 104 LEU B C 1
ATOM 1954 O O . LEU B 1 104 ? 60.103 22.109 1.555 1.00 27.55 104 LEU B O 1
ATOM 1959 N N . SER B 1 105 ? 61.620 21.791 -0.100 1.00 29.31 105 SER B N 1
ATOM 1960 C CA . SER B 1 105 ? 61.957 23.219 -0.247 1.00 34.30 105 SER B CA 1
ATOM 1961 C C . SER B 1 105 ? 60.813 23.881 -0.981 1.00 36.47 105 SER B C 1
ATOM 1962 O O . SER B 1 105 ? 60.385 23.406 -2.010 1.00 36.72 105 SER B O 1
ATOM 1965 N N . GLY B 1 106 ? 60.303 24.976 -0.448 1.00 40.30 106 GLY B N 1
ATOM 1966 C CA . GLY B 1 106 ? 59.232 25.665 -1.129 1.00 47.68 106 GLY B CA 1
ATOM 1967 C C . GLY B 1 106 ? 59.776 26.980 -1.650 1.00 52.96 106 GLY B C 1
ATOM 1968 O O . GLY B 1 106 ? 60.962 27.259 -1.482 1.00 51.59 106 GLY B O 1
ATOM 1969 N N . PRO B 1 107 ? 58.948 27.811 -2.304 1.00 58.36 107 PRO B N 1
ATOM 1970 C CA . PRO B 1 107 ? 59.457 29.101 -2.810 1.00 62.15 107 PRO B CA 1
ATOM 1971 C C . PRO B 1 107 ? 59.610 30.113 -1.639 1.00 63.81 107 PRO B C 1
ATOM 1972 O O . PRO B 1 107 ? 58.994 29.943 -0.569 1.00 64.09 107 PRO B O 1
ATOM 1976 N N . ASP B 1 108 ? 60.426 31.149 -1.831 1.00 64.37 108 ASP B N 1
ATOM 1977 C CA . ASP B 1 108 ? 60.632 32.138 -0.776 1.00 65.09 108 ASP B CA 1
ATOM 1978 C C . ASP B 1 108 ? 61.380 31.577 0.441 1.00 62.98 108 ASP B C 1
ATOM 1979 O O . ASP B 1 108 ? 61.192 32.093 1.555 1.00 63.83 108 ASP B O 1
ATOM 1984 N N . GLY B 1 109 ? 62.202 30.542 0.265 1.00 59.07 109 GLY B N 1
ATOM 1985 C CA . GLY B 1 109 ? 62.880 29.985 1.421 1.00 53.61 109 GLY B CA 1
ATOM 1986 C C . GLY B 1 109 ? 61.898 29.330 2.392 1.00 50.69 109 GLY B C 1
ATOM 1987 O O . GLY B 1 109 ? 62.285 28.981 3.508 1.00 52.30 109 GLY B O 1
ATOM 1988 N N . GLY B 1 110 ? 60.635 29.161 1.977 1.00 47.14 110 GLY B N 1
ATOM 1989 C CA . GLY B 1 110 ? 59.629 28.526 2.827 1.00 42.11 110 GLY B CA 1
ATOM 1990 C C . GLY B 1 110 ? 59.648 27.011 2.638 1.00 38.79 110 GLY B C 1
ATOM 1991 O O . GLY B 1 110 ? 60.633 26.441 2.173 1.00 37.41 110 GLY B O 1
ATOM 1992 N N . SER B 1 111 ? 58.582 26.312 2.981 1.00 35.54 111 SER B N 1
ATOM 1993 C CA . SER B 1 111 ? 58.645 24.883 2.781 1.00 30.09 111 SER B CA 1
ATOM 1994 C C . SER B 1 111 ? 57.347 24.271 2.326 1.00 29.85 111 SER B C 1
ATOM 1995 O O . SER B 1 111 ? 56.348 24.955 2.218 1.00 30.22 111 SER B O 1
ATOM 1998 N N . ILE B 1 112 ? 57.384 22.992 1.977 1.00 28.31 112 ILE B N 1
ATOM 1999 C CA . ILE B 1 112 ? 56.166 22.302 1.585 1.00 26.72 112 ILE B CA 1
ATOM 2000 C C . ILE B 1 112 ? 56.118 21.053 2.398 1.00 24.88 112 ILE B C 1
ATOM 2001 O O . ILE B 1 112 ? 56.984 20.223 2.308 1.00 27.15 112 ILE B O 1
ATOM 2006 N N . GLY B 1 113 ? 55.111 20.959 3.241 1.00 22.76 113 GLY B N 1
ATOM 2007 C CA . GLY B 1 113 ? 54.948 19.793 4.079 1.00 22.68 113 GLY B CA 1
ATOM 2008 C C . GLY B 1 113 ? 54.106 18.751 3.343 1.00 24.98 113 GLY B C 1
ATOM 2009 O O . GLY B 1 113 ? 52.926 18.977 3.082 1.00 26.85 113 GLY B O 1
ATOM 2010 N N . LYS B 1 114 ? 54.722 17.634 2.968 1.00 22.53 114 LYS B N 1
ATOM 2011 C CA . LYS B 1 114 ? 54.044 16.556 2.281 1.00 26.27 114 LYS B CA 1
ATOM 2012 C C . LYS B 1 114 ? 53.718 15.572 3.427 1.00 27.21 114 LYS B C 1
ATOM 2013 O O . LYS B 1 114 ? 54.606 15.083 4.120 1.00 28.47 114 LYS B O 1
ATOM 2019 N N . ILE B 1 115 ? 52.441 15.348 3.687 1.00 23.10 115 ILE B N 1
ATOM 2020 C CA . ILE B 1 115 ? 52.052 14.449 4.748 1.00 25.94 115 ILE B CA 1
ATOM 2021 C C . ILE B 1 115 ? 51.307 13.247 4.174 1.00 29.00 115 ILE B C 1
ATOM 2022 O O . ILE B 1 115 ? 50.285 13.392 3.505 1.00 26.47 115 ILE B O 1
ATOM 2027 N N . LYS B 1 116 ? 51.821 12.051 4.434 1.00 28.62 116 LYS B N 1
ATOM 2028 C CA . LYS B 1 116 ? 51.177 10.850 3.967 1.00 26.59 116 LYS B CA 1
ATOM 2029 C C . LYS B 1 116 ? 50.576 10.070 5.164 1.00 24.83 116 LYS B C 1
ATOM 2030 O O . LYS B 1 116 ? 51.278 9.766 6.123 1.00 23.60 116 LYS B O 1
ATOM 2036 N N . VAL B 1 117 ? 49.278 9.787 5.137 1.00 23.96 117 VAL B N 1
ATOM 2037 C CA . VAL B 1 117 ? 48.683 9.027 6.210 1.00 23.16 117 VAL B CA 1
ATOM 2038 C C . VAL B 1 117 ? 48.440 7.616 5.710 1.00 24.32 117 VAL B C 1
ATOM 2039 O O . VAL B 1 117 ? 47.821 7.430 4.678 1.00 24.23 117 VAL B O 1
ATOM 2043 N N . LYS B 1 118 ? 48.962 6.624 6.439 1.00 22.28 118 LYS B N 1
ATOM 2044 C CA . LYS B 1 118 ? 48.788 5.209 6.097 1.00 23.71 118 LYS B CA 1
ATOM 2045 C C . LYS B 1 118 ? 47.902 4.532 7.139 1.00 21.92 118 LYS B C 1
ATOM 2046 O O . LYS B 1 118 ? 48.195 4.570 8.343 1.00 23.20 118 LYS B O 1
ATOM 2052 N N . PHE B 1 119 ? 46.800 3.942 6.669 1.00 17.12 119 PHE B N 1
ATOM 2053 C CA . PHE B 1 119 ? 45.865 3.276 7.572 1.00 17.93 119 PHE B CA 1
ATOM 2054 C C . PHE B 1 119 ? 46.100 1.805 7.452 1.00 18.42 119 PHE B C 1
ATOM 2055 O O . PHE B 1 119 ? 46.022 1.289 6.363 1.00 22.58 119 PHE B O 1
ATOM 2063 N N . HIS B 1 120 ? 46.419 1.129 8.551 1.00 17.14 120 HIS B N 1
ATOM 2064 C CA . HIS B 1 120 ? 46.625 -0.306 8.484 1.00 22.46 120 HIS B CA 1
ATOM 2065 C C . HIS B 1 120 ? 45.348 -0.880 9.050 1.00 23.81 120 HIS B C 1
ATOM 2066 O O . HIS B 1 120 ? 45.110 -0.846 10.258 1.00 23.74 120 HIS B O 1
ATOM 2073 N N . THR B 1 121 ? 44.516 -1.355 8.135 1.00 23.72 121 THR B N 1
ATOM 2074 C CA . THR B 1 121 ? 43.203 -1.895 8.430 1.00 27.59 121 THR B CA 1
ATOM 2075 C C . THR B 1 121 ? 43.201 -3.379 8.750 1.00 30.32 121 THR B C 1
ATOM 2076 O O . THR B 1 121 ? 44.007 -4.152 8.228 1.00 28.64 121 THR B O 1
ATOM 2080 N N . LYS B 1 122 ? 42.280 -3.771 9.619 1.00 31.89 122 LYS B N 1
ATOM 2081 C CA . LYS B 1 122 ? 42.156 -5.176 9.986 1.00 36.66 122 LYS B CA 1
ATOM 2082 C C . LYS B 1 122 ? 41.525 -5.930 8.799 1.00 37.82 122 LYS B C 1
ATOM 2083 O O . LYS B 1 122 ? 41.917 -7.074 8.516 1.00 37.27 122 LYS B O 1
ATOM 2089 N N . GLY B 1 123 ? 40.581 -5.283 8.094 1.00 37.84 123 GLY B N 1
ATOM 2090 C CA . GLY B 1 123 ? 39.945 -5.902 6.928 1.00 37.38 123 GLY B CA 1
ATOM 2091 C C . GLY B 1 123 ? 40.323 -5.260 5.594 1.00 37.68 123 GLY B C 1
ATOM 2092 O O . GLY B 1 123 ? 41.380 -4.664 5.485 1.00 41.27 123 GLY B O 1
ATOM 2093 N N . ASP B 1 124 ? 39.479 -5.372 4.566 1.00 39.56 124 ASP B N 1
ATOM 2094 C CA . ASP B 1 124 ? 39.795 -4.772 3.265 1.00 39.58 124 ASP B CA 1
ATOM 2095 C C . ASP B 1 124 ? 39.079 -3.499 2.890 1.00 39.53 124 ASP B C 1
ATOM 2096 O O . ASP B 1 124 ? 39.143 -3.043 1.727 1.00 39.28 124 ASP B O 1
ATOM 2101 N N . VAL B 1 125 ? 38.397 -2.919 3.867 1.00 39.11 125 VAL B N 1
ATOM 2102 C CA . VAL B 1 125 ? 37.689 -1.669 3.647 1.00 41.11 125 VAL B CA 1
ATOM 2103 C C . VAL B 1 125 ? 38.040 -0.676 4.763 1.00 40.88 125 VAL B C 1
ATOM 2104 O O . VAL B 1 125 ? 38.317 -1.067 5.906 1.00 43.65 125 VAL B O 1
ATOM 2108 N N . LEU B 1 126 ? 38.054 0.603 4.393 1.00 37.32 126 LEU B N 1
ATOM 2109 C CA . LEU B 1 126 ? 38.333 1.708 5.298 1.00 36.96 126 LEU B CA 1
ATOM 2110 C C . LEU B 1 126 ? 37.105 2.625 5.266 1.00 35.03 126 LEU B C 1
ATOM 2111 O O . LEU B 1 126 ? 36.712 3.130 4.221 1.00 33.93 126 LEU B O 1
ATOM 2116 N N . SER B 1 127 ? 36.516 2.834 6.427 1.00 33.67 127 SER B N 1
ATOM 2117 C CA . SER B 1 127 ? 35.331 3.666 6.563 1.00 36.30 127 SER B CA 1
ATOM 2118 C C . SER B 1 127 ? 35.632 5.127 6.226 1.00 36.55 127 SER B C 1
ATOM 2119 O O . SER B 1 127 ? 36.676 5.644 6.580 1.00 33.17 127 SER B O 1
ATOM 2122 N N . ASP B 1 128 ? 34.712 5.805 5.554 1.00 36.75 128 ASP B N 1
ATOM 2123 C CA . ASP B 1 128 ? 34.943 7.207 5.237 1.00 37.85 128 ASP B CA 1
ATOM 2124 C C . ASP B 1 128 ? 35.082 8.119 6.451 1.00 34.95 128 ASP B C 1
ATOM 2125 O O . ASP B 1 128 ? 35.956 9.009 6.465 1.00 33.31 128 ASP B O 1
ATOM 2130 N N . ALA B 1 129 ? 34.223 7.913 7.455 1.00 34.27 129 ALA B N 1
ATOM 2131 C CA . ALA B 1 129 ? 34.273 8.718 8.690 1.00 32.66 129 ALA B CA 1
ATOM 2132 C C . ALA B 1 129 ? 35.627 8.488 9.359 1.00 32.74 129 ALA B C 1
ATOM 2133 O O . ALA B 1 129 ? 36.277 9.456 9.768 1.00 34.15 129 ALA B O 1
ATOM 2135 N N . VAL B 1 130 ? 36.056 7.218 9.458 1.00 29.21 130 VAL B N 1
ATOM 2136 C CA . VAL B 1 130 ? 37.352 6.899 10.066 1.00 28.66 130 VAL B CA 1
ATOM 2137 C C . VAL B 1 130 ? 38.519 7.556 9.322 1.00 27.57 130 VAL B C 1
ATOM 2138 O O . VAL B 1 130 ? 39.434 8.066 9.958 1.00 24.84 130 VAL B O 1
ATOM 2142 N N . ARG B 1 131 ? 38.493 7.540 7.986 1.00 27.02 131 ARG B N 1
ATOM 2143 C CA . ARG B 1 131 ? 39.544 8.174 7.208 1.00 27.96 131 ARG B CA 1
ATOM 2144 C C . ARG B 1 131 ? 39.612 9.697 7.406 1.00 26.26 131 ARG B C 1
ATOM 2145 O O . ARG B 1 131 ? 40.704 10.259 7.632 1.00 23.30 131 ARG B O 1
ATOM 2153 N N . GLU B 1 132 ? 38.458 10.367 7.314 1.00 24.78 132 GLU B N 1
ATOM 2154 C CA . GLU B 1 132 ? 38.441 11.820 7.471 1.00 25.68 132 GLU B CA 1
ATOM 2155 C C . GLU B 1 132 ? 38.819 12.352 8.866 1.00 23.83 132 GLU B C 1
ATOM 2156 O O . GLU B 1 132 ? 39.584 13.309 8.974 1.00 22.79 132 GLU B O 1
ATOM 2162 N N . GLU B 1 133 ? 38.320 11.725 9.921 1.00 22.86 133 GLU B N 1
ATOM 2163 C CA . GLU B 1 133 ? 38.634 12.154 11.265 1.00 28.27 133 GLU B CA 1
ATOM 2164 C C . GLU B 1 133 ? 40.129 12.043 11.506 1.00 26.26 133 GLU B C 1
ATOM 2165 O O . GLU B 1 133 ? 40.739 12.987 12.008 1.00 23.18 133 GLU B O 1
ATOM 2171 N N . ALA B 1 134 ? 40.729 10.895 11.164 1.00 22.05 134 ALA B N 1
ATOM 2172 C CA . ALA B 1 134 ? 42.161 10.685 11.443 1.00 23.82 134 ALA B CA 1
ATOM 2173 C C . ALA B 1 134 ? 43.039 11.675 10.680 1.00 24.69 134 ALA B C 1
ATOM 2174 O O . ALA B 1 134 ? 44.007 12.225 11.220 1.00 23.39 134 ALA B O 1
ATOM 2176 N N . LYS B 1 135 ? 42.657 11.897 9.424 1.00 25.29 135 LYS B N 1
ATOM 2177 C CA . LYS B 1 135 ? 43.330 12.791 8.482 1.00 25.65 135 LYS B CA 1
ATOM 2178 C C . LYS B 1 135 ? 43.223 14.228 8.976 1.00 27.73 135 LYS B C 1
ATOM 2179 O O . LYS B 1 135 ? 44.166 15.003 8.879 1.00 27.41 135 LYS B O 1
ATOM 2185 N N . ALA B 1 136 ? 42.068 14.578 9.520 1.00 27.61 136 ALA B N 1
ATOM 2186 C CA . ALA B 1 136 ? 41.865 15.901 10.086 1.00 28.74 136 ALA B CA 1
ATOM 2187 C C . ALA B 1 136 ? 42.667 16.021 11.385 1.00 28.37 136 ALA B C 1
ATOM 2188 O O . ALA B 1 136 ? 43.373 16.984 11.593 1.00 28.53 136 ALA B O 1
ATOM 2190 N N . ARG B 1 137 ? 42.547 15.066 12.290 1.00 30.07 137 ARG B N 1
ATOM 2191 C CA . ARG B 1 137 ? 43.314 15.141 13.529 1.00 32.38 137 ARG B CA 1
ATOM 2192 C C . ARG B 1 137 ? 44.815 15.333 13.223 1.00 30.87 137 ARG B C 1
ATOM 2193 O O . ARG B 1 137 ? 45.462 16.217 13.802 1.00 28.96 137 ARG B O 1
ATOM 2201 N N . GLY B 1 138 ? 45.345 14.543 12.289 1.00 29.11 138 GLY B N 1
ATOM 2202 C CA . GLY B 1 138 ? 46.749 14.605 11.964 1.00 25.75 138 GLY B CA 1
ATOM 2203 C C . GLY B 1 138 ? 47.203 15.876 11.286 1.00 28.92 138 GLY B C 1
ATOM 2204 O O . GLY B 1 138 ? 48.345 16.307 11.482 1.00 28.83 138 GLY B O 1
ATOM 2205 N N . THR B 1 139 ? 46.337 16.461 10.460 1.00 28.70 139 THR B N 1
ATOM 2206 C CA . THR B 1 139 ? 46.652 17.703 9.773 1.00 27.37 139 THR B CA 1
ATOM 2207 C C . THR B 1 139 ? 46.575 18.811 10.808 1.00 29.54 139 THR B C 1
ATOM 2208 O O . THR B 1 139 ? 47.389 19.742 10.784 1.00 29.84 139 THR B O 1
ATOM 2212 N N . GLY B 1 140 ? 45.622 18.689 11.728 1.00 25.33 140 GLY B N 1
ATOM 2213 C CA . GLY B 1 140 ? 45.485 19.659 12.791 1.00 24.89 140 GLY B CA 1
ATOM 2214 C C . GLY B 1 140 ? 46.736 19.812 13.652 1.00 26.37 140 GLY B C 1
ATOM 2215 O O . GLY B 1 140 ? 47.104 20.932 14.012 1.00 25.85 140 GLY B O 1
ATOM 2216 N N . LEU B 1 141 ? 47.388 18.703 14.009 1.00 28.00 141 LEU B N 1
ATOM 2217 C CA . LEU B 1 141 ? 48.636 18.755 14.782 1.00 29.50 141 LEU B CA 1
ATOM 2218 C C . LEU B 1 141 ? 49.750 19.455 14.011 1.00 28.96 141 LEU B C 1
ATOM 2219 O O . LEU B 1 141 ? 50.529 20.188 14.603 1.00 31.92 141 LEU B O 1
ATOM 2224 N N . PHE B 1 142 ? 49.848 19.207 12.704 1.00 28.23 142 PHE B N 1
ATOM 2225 C CA . PHE B 1 142 ? 50.855 19.844 11.860 1.00 27.15 142 PHE B CA 1
ATOM 2226 C C . PHE B 1 142 ? 50.582 21.357 11.785 1.00 28.32 142 PHE B C 1
ATOM 2227 O O . PHE B 1 142 ? 51.495 22.160 12.020 1.00 27.49 142 PHE B O 1
ATOM 2235 N N . LYS B 1 143 ? 49.336 21.741 11.454 1.00 27.55 143 LYS B N 1
ATOM 2236 C CA . LYS B 1 143 ? 48.934 23.151 11.331 1.00 27.39 143 LYS B CA 1
ATOM 2237 C C . LYS B 1 143 ? 49.011 23.914 12.651 1.00 27.92 143 LYS B C 1
ATOM 2238 O O . LYS B 1 143 ? 49.294 25.112 12.645 1.00 25.15 143 LYS B O 1
ATOM 2244 N N .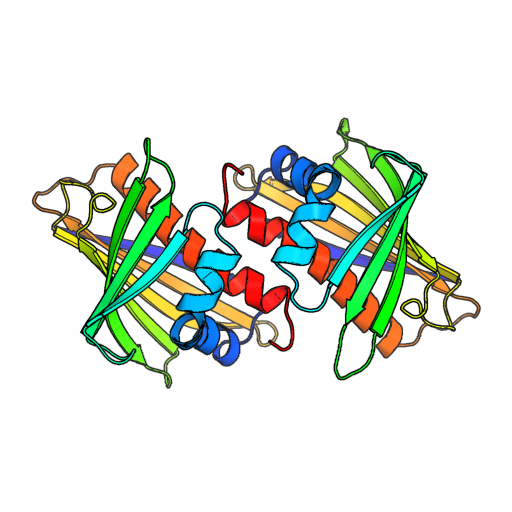 ALA B 1 144 ? 48.763 23.239 13.7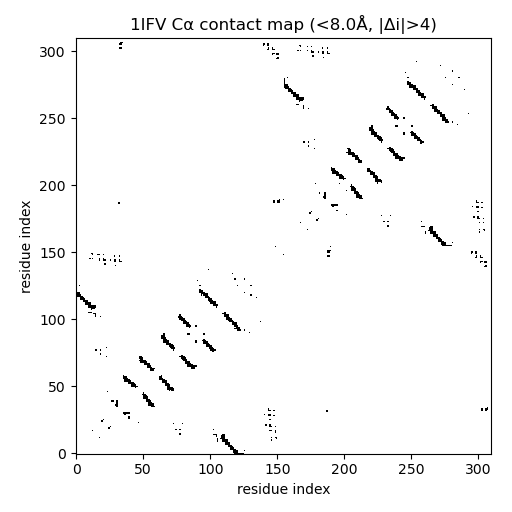76 1.00 24.73 144 ALA B N 1
ATOM 2245 C CA . ALA B 1 144 ? 48.852 23.892 15.087 1.00 27.75 144 ALA B CA 1
ATOM 2246 C C . ALA B 1 144 ? 50.299 24.302 15.376 1.00 27.66 144 ALA B C 1
ATOM 2247 O O . ALA B 1 144 ? 50.530 25.383 15.914 1.00 27.82 144 ALA B O 1
ATOM 2249 N N . VAL B 1 145 ? 51.267 23.441 15.039 1.00 28.29 145 VAL B N 1
ATOM 2250 C CA . VAL B 1 145 ? 52.678 23.739 15.283 1.00 26.08 145 VAL B CA 1
ATOM 2251 C C . VAL B 1 145 ? 53.198 24.787 14.298 1.00 29.46 145 VAL B C 1
ATOM 2252 O O . VAL B 1 145 ? 53.951 25.685 14.682 1.00 29.56 145 VAL B O 1
ATOM 2256 N N . GLU B 1 146 ? 52.778 24.677 13.038 1.00 28.30 146 GLU B N 1
ATOM 2257 C CA . GLU B 1 146 ? 53.191 25.630 12.003 1.00 30.15 146 GLU B CA 1
ATOM 2258 C C . GLU B 1 146 ? 52.652 27.032 12.344 1.00 29.56 146 GLU B C 1
ATOM 2259 O O . GLU B 1 146 ? 53.385 28.006 12.291 1.00 30.09 146 GLU B O 1
ATOM 2265 N N . GLY B 1 147 ? 51.365 27.122 12.684 1.00 29.70 147 GLY B N 1
ATOM 2266 C CA . GLY B 1 147 ? 50.759 28.401 13.056 1.00 26.93 147 GLY B CA 1
ATOM 2267 C C . GLY B 1 147 ? 51.475 29.049 14.231 1.00 27.00 147 GLY B C 1
ATOM 2268 O O . GLY B 1 147 ? 51.661 30.241 14.260 1.00 28.75 147 GLY B O 1
ATOM 2269 N N . TYR B 1 148 ? 51.895 28.241 15.194 1.00 26.43 148 TYR B N 1
ATOM 2270 C CA . TYR B 1 148 ? 52.613 28.721 16.349 1.00 26.60 148 TYR B CA 1
ATOM 2271 C C . TYR B 1 148 ? 53.984 29.284 15.951 1.00 30.32 148 TYR B C 1
ATOM 2272 O O . TYR B 1 148 ? 54.439 30.298 16.489 1.00 31.57 148 TYR B O 1
ATOM 2281 N N . VAL B 1 149 ? 54.675 28.634 15.036 1.00 29.24 149 VAL B N 1
ATOM 2282 C CA . VAL B 1 149 ? 55.975 29.166 14.647 1.00 34.29 149 VAL B CA 1
ATOM 2283 C C . VAL B 1 149 ? 55.887 30.479 13.842 1.00 35.03 149 VAL B C 1
ATOM 2284 O O . VAL B 1 149 ? 56.752 31.335 13.950 1.00 34.85 149 VAL B O 1
ATOM 2288 N N . LEU B 1 150 ? 54.836 30.625 13.038 1.00 37.76 150 LEU B N 1
ATOM 2289 C CA . LEU B 1 150 ? 54.610 31.830 12.239 1.00 41.53 150 LEU B CA 1
ATOM 2290 C C . LEU B 1 150 ? 54.298 32.989 13.153 1.00 43.53 150 LEU B C 1
ATOM 2291 O O . LEU B 1 150 ? 54.698 34.121 12.894 1.00 46.45 150 LEU B O 1
ATOM 2296 N N . ALA B 1 151 ? 53.543 32.702 14.206 1.00 44.20 151 ALA B N 1
ATOM 2297 C CA . ALA B 1 151 ? 53.169 33.718 15.176 1.00 45.15 151 ALA B CA 1
ATOM 2298 C C . ALA B 1 151 ? 54.331 34.065 16.145 1.00 45.61 151 ALA B C 1
ATOM 2299 O O . ALA B 1 151 ? 54.356 35.157 16.697 1.00 46.43 151 ALA B O 1
ATOM 2301 N N . ASN B 1 152 ? 55.282 33.146 16.341 1.00 46.19 152 ASN B N 1
ATOM 2302 C CA . ASN B 1 152 ? 56.430 33.371 17.230 1.00 48.64 152 ASN B CA 1
ATOM 2303 C C . ASN B 1 152 ? 57.758 33.064 16.540 1.00 53.35 152 ASN B C 1
ATOM 2304 O O . ASN B 1 152 ? 58.395 32.043 16.830 1.00 53.62 152 ASN B O 1
ATOM 2309 N N . PRO B 1 153 ? 58.201 33.961 15.637 1.00 57.87 153 PRO B N 1
ATOM 2310 C CA . PRO B 1 153 ? 59.461 33.735 14.926 1.00 61.43 153 PRO B CA 1
ATOM 2311 C C . PRO B 1 153 ? 60.576 33.179 15.844 1.00 64.70 153 PRO B C 1
ATOM 2312 O O . PRO B 1 153 ? 61.171 32.111 15.562 1.00 64.07 153 PRO B O 1
ATOM 2316 N N . ASN B 1 154 ? 60.804 33.876 16.967 1.00 65.58 154 ASN B N 1
ATOM 2317 C CA . ASN B 1 154 ? 61.873 33.514 17.892 1.00 65.82 154 ASN B CA 1
ATOM 2318 C C . ASN B 1 154 ? 61.514 32.917 19.223 1.00 67.44 154 ASN B C 1
ATOM 2319 O O . ASN B 1 154 ? 61.845 33.495 20.246 1.00 69.95 154 ASN B O 1
ATOM 2324 N N . TYR B 1 155 ? 60.836 31.772 19.218 1.00 67.83 155 TYR B N 1
ATOM 2325 C CA . TYR B 1 155 ? 60.464 31.099 20.478 1.00 66.87 155 TYR B CA 1
ATOM 2326 C C . TYR B 1 155 ? 61.714 30.360 21.048 1.00 67.11 155 TYR B C 1
ATOM 2327 O O . TYR B 1 155 ? 61.730 30.053 22.270 1.00 66.55 155 TYR B O 1
#

InterPro domains:
  IPR000916 Bet v I/Major latex protein [PF00407] (1-153)
  IPR023393 START-like domain superfamily [G3DSA:3.30.530.20] (2-156)
  IPR024949 Bet v I type allergen [PR00634] (3-23)
  IPR024949 Bet v I type allergen [PR00634] (26-36)
  IPR024949 Bet v I type allergen [PR00634] (49-58)
  IPR024949 Bet v I type allergen [PR00634] (65-84)
  IPR024949 Bet v I type allergen [PR00634] (84-97)
  IPR024949 Bet v I type allergen [PR00634] (109-125)
  IPR024949 Bet v I type allergen [PR00634] (142-152)
  IPR024949 Bet v I type allergen [PS00451] (88-120)
  IPR050279 Plant defense and hormone signaling protein [PTHR31213] (1-155)

Solvent-accessible surface area: 15322 Å² total; per-residue (Å²): 50,89,54,57,69,90,50,98,25,101,14,83,10,46,39,59,71,0,5,94,0,13,19,163,32,14,43,91,3,15,33,99,7,13,68,90,19,110,52,29,93,81,79,125,40,144,27,20,91,37,2,34,20,72,12,34,16,47,119,63,68,168,79,32,71,5,45,18,70,3,47,39,54,61,107,97,37,44,62,28,29,20,1,14,60,12,20,102,26,18,56,141,46,5,102,71,4,10,7,50,12,64,5,67,76,12,118,153,60,2,1,40,0,60,12,72,5,49,0,41,10,132,38,141,122,25,54,97,63,25,54,83,128,15,45,65,105,7,34,13,25,12,40,0,1,13,6,11,4,49,5,5,92,143,88,50,86,57,58,68,91,60,103,33,102,17,77,2,46,37,68,72,0,8,89,0,12,22,164,29,9,39,93,4,17,40,100,5,14,83,67,6,107,38,29,90,83,80,128,43,143,20,20,87,39,2,38,15,67,9,29,7,40,83,85,88,119,88,17,77,2,44,11,80,2,53,40,49,66,128,100,40,47,59,23,26,17,3,11,65,16,24,96,41,22,62,153,42,6,109,79,8,13,7,44,11,60,4,63,88,14,109,150,61,2,1,36,1,53,14,55,4,45,0,36,4,139,40,126,124,29,53,97,68,23,50,95,129,15,44,63,79,5,36,18,19,9,41,1,1,11,9,8,0,47,10,7,78,147,94

CATH classification: 3.30.530.20

GO terms:
  GO:0004540 RNA nuclease activity (F, IDA)